Protein AF-A0A2T5C4U7-F1 (afdb_monomer_lite)

Organism: NCBI:txid1639118

Secondary structure (DSSP, 8-state):
-------------------------------S---------------EEEEEEEE---SSSSSEEEEEEESSGGG-EEEEEEEEEEEE-SSSEEEEEEEEEEEET--SHHHHHTT--SEEEEEEEEEEEEESSTT-S-EEEEEEEEEEEEEETTTTEEEEEEEEEEE-SSTTTTS-EEEEEEEEE--

Radius of gyration: 26.91 Å; chains: 1; bounding box: 69×54×81 Å

Sequence (187 aa):
MKTRILLFVCLCIGVAALFSACSENDSLVSDLPQNDEITLKSKKIPTQFSGICTPIDNMGYDIISWYDATDDPRVTGVSYWVFTGIEPIDEVTIELRGATEIFVGAVTVDDVINGRYVGKWEMTWKGYQNYTYPGSVTFKIVAHGTGTGTEGEVLGLTARWKYTMDFDGTPESGAIYYSKGKITEEL

Structure (mmCIF, N/CA/C/O backbone):
data_AF-A0A2T5C4U7-F1
#
_entry.id   AF-A0A2T5C4U7-F1
#
loop_
_atom_site.group_PDB
_atom_site.id
_atom_site.type_symbol
_atom_site.label_atom_id
_atom_site.label_alt_id
_atom_site.label_comp_id
_atom_site.label_asym_id
_atom_site.label_entity_id
_atom_site.label_seq_id
_atom_site.pdbx_PDB_ins_code
_atom_site.Cartn_x
_atom_site.Cartn_y
_atom_site.Cartn_z
_atom_site.occupancy
_atom_site.B_iso_or_equiv
_atom_site.auth_seq_id
_atom_site.auth_comp_id
_atom_site.auth_asym_id
_atom_site.auth_atom_id
_atom_site.pdbx_PDB_model_num
ATOM 1 N N . MET A 1 1 ? -51.740 39.000 -12.585 1.00 35.00 1 MET A N 1
ATOM 2 C CA . MET A 1 1 ? -52.027 37.827 -11.719 1.00 35.00 1 MET A CA 1
ATOM 3 C C . MET A 1 1 ? -50.811 36.913 -11.770 1.00 35.00 1 MET A C 1
ATOM 5 O O . MET A 1 1 ? -50.350 36.693 -12.875 1.00 35.00 1 MET A O 1
ATOM 9 N N . LYS A 1 2 ? -50.225 36.398 -10.683 1.00 37.44 2 LYS A N 1
ATOM 10 C CA . LYS A 1 2 ? -50.427 36.596 -9.230 1.00 37.44 2 LYS A CA 1
ATOM 11 C C . LYS A 1 2 ? -49.040 36.693 -8.561 1.00 37.44 2 LYS A C 1
ATOM 13 O O . LYS A 1 2 ? -48.067 36.178 -9.094 1.00 37.44 2 LYS A O 1
ATOM 18 N N . THR A 1 3 ? -48.972 37.335 -7.399 1.00 38.47 3 THR A 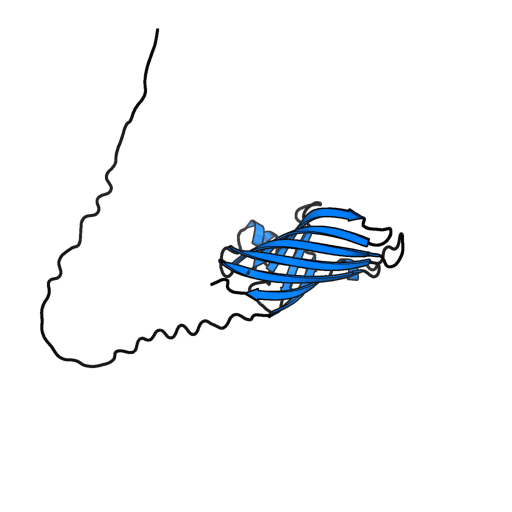N 1
ATOM 19 C CA . THR A 1 3 ? -47.763 37.480 -6.564 1.00 38.47 3 THR A CA 1
ATOM 20 C C . THR A 1 3 ? -47.916 36.637 -5.291 1.00 38.47 3 THR A C 1
ATOM 22 O O . THR A 1 3 ? -49.054 36.385 -4.894 1.00 38.47 3 THR A O 1
ATOM 25 N N . ARG A 1 4 ? -46.800 36.351 -4.591 1.00 41.81 4 ARG A N 1
ATOM 26 C CA . ARG A 1 4 ? -46.713 35.677 -3.266 1.00 41.81 4 ARG A CA 1
ATOM 27 C C . ARG A 1 4 ? -46.894 34.143 -3.386 1.00 41.81 4 ARG A C 1
ATOM 29 O O . ARG A 1 4 ? -47.526 33.682 -4.326 1.00 41.81 4 ARG A O 1
ATOM 36 N N . ILE A 1 5 ? -46.308 33.297 -2.531 1.00 47.44 5 ILE A N 1
ATOM 37 C CA . ILE A 1 5 ? -46.160 33.390 -1.064 1.00 47.44 5 ILE A CA 1
ATOM 38 C C . ILE A 1 5 ? -44.780 32.895 -0.574 1.00 47.44 5 ILE A C 1
ATOM 40 O O . ILE A 1 5 ? -44.193 31.988 -1.153 1.00 47.44 5 ILE A O 1
ATOM 44 N N . LEU A 1 6 ? -44.308 33.499 0.521 1.00 40.00 6 LEU A N 1
ATOM 45 C CA . LEU A 1 6 ? -43.164 33.101 1.355 1.00 40.00 6 LEU A CA 1
ATOM 46 C C . LEU A 1 6 ? -43.698 32.763 2.772 1.00 40.00 6 LEU A C 1
ATOM 48 O O . LEU A 1 6 ? -44.783 33.231 3.110 1.00 40.00 6 LEU A O 1
ATOM 52 N N . LEU A 1 7 ? -42.879 32.090 3.597 1.00 37.53 7 LEU A N 1
ATOM 53 C CA . LEU A 1 7 ? -42.936 31.963 5.075 1.00 37.53 7 LEU A CA 1
ATOM 54 C C . LEU A 1 7 ? -43.759 30.823 5.734 1.00 37.53 7 LEU A C 1
ATOM 56 O O . LEU A 1 7 ? -44.983 30.833 5.769 1.00 37.53 7 LEU A O 1
ATOM 60 N N . PHE A 1 8 ? -42.993 29.943 6.399 1.00 39.16 8 PHE A N 1
ATOM 61 C CA . PHE A 1 8 ? -43.085 29.566 7.827 1.00 39.16 8 PHE A CA 1
ATOM 62 C C . PHE A 1 8 ? -44.390 28.959 8.391 1.00 39.16 8 PHE A C 1
ATOM 64 O O . PHE A 1 8 ? -45.245 29.664 8.919 1.00 39.16 8 PHE A O 1
ATOM 71 N N . VAL A 1 9 ? -44.421 27.619 8.437 1.00 33.97 9 VAL A N 1
ATOM 72 C CA . VAL A 1 9 ? -45.201 26.750 9.350 1.00 33.97 9 VAL A CA 1
ATOM 73 C C . VAL A 1 9 ? -44.354 25.468 9.539 1.00 33.97 9 VAL A C 1
ATOM 75 O O . VAL A 1 9 ? -43.971 24.886 8.531 1.00 33.97 9 VAL A O 1
ATOM 78 N N . CYS A 1 10 ? -43.976 24.968 10.727 1.00 40.44 10 CYS A N 1
ATOM 79 C CA . CYS A 1 10 ? -44.149 25.457 12.105 1.00 40.44 10 CYS A CA 1
ATOM 80 C C . CYS A 1 10 ? -42.960 25.030 13.024 1.00 40.44 10 CYS A C 1
ATOM 82 O O . CYS A 1 10 ? -41.898 24.647 12.547 1.00 40.44 10 CYS A O 1
ATOM 84 N N . LEU A 1 11 ? -43.167 25.093 14.345 1.00 33.28 11 LEU A N 1
ATOM 85 C CA . LEU A 1 11 ? -42.284 24.801 15.481 1.00 33.28 11 LEU A CA 1
ATOM 86 C C . LEU A 1 11 ? -42.883 23.637 16.314 1.00 33.28 11 LEU A C 1
ATOM 88 O O . LEU A 1 11 ? -44.069 23.685 16.632 1.00 33.28 11 LEU A O 1
ATOM 92 N N . CYS A 1 12 ? -42.095 22.634 16.720 1.00 45.28 12 CYS A N 1
ATOM 93 C CA . CYS A 1 12 ? -42.445 21.644 17.763 1.00 45.28 12 CYS A CA 1
ATOM 94 C C . CYS A 1 12 ? -41.179 21.408 18.607 1.00 45.28 12 CYS A C 1
ATOM 96 O O . CYS A 1 12 ? -40.238 20.783 18.137 1.00 45.28 12 CYS A O 1
ATOM 98 N N . ILE A 1 13 ? -40.986 22.089 19.739 1.00 43.12 13 ILE A N 1
ATOM 99 C CA . ILE A 1 13 ? -41.484 21.687 21.070 1.00 43.12 13 ILE A CA 1
ATOM 100 C C . ILE A 1 13 ? -41.171 20.210 21.374 1.00 43.12 13 ILE A C 1
ATOM 102 O O . ILE A 1 13 ? -42.033 19.342 21.270 1.00 43.12 13 ILE A O 1
ATOM 106 N N . GLY A 1 14 ? -39.928 19.953 21.789 1.00 38.88 14 GLY A N 1
ATOM 107 C CA . GLY A 1 14 ? -39.540 18.782 22.577 1.00 38.88 14 GLY A CA 1
ATOM 108 C C . GLY A 1 14 ? -39.264 19.234 24.012 1.00 38.88 14 GLY A C 1
ATOM 109 O O . GLY A 1 14 ? -38.418 20.099 24.231 1.00 38.88 14 GLY A O 1
ATOM 110 N N . VAL A 1 15 ? -40.025 18.719 24.977 1.00 42.03 15 VAL A N 1
ATOM 111 C CA . VAL A 1 15 ? -40.005 19.188 26.372 1.00 42.03 15 VAL A CA 1
ATOM 112 C C . VAL A 1 15 ? -38.840 18.558 27.136 1.00 42.03 15 VAL A C 1
ATOM 114 O O . VAL A 1 15 ? -38.853 17.359 27.394 1.00 42.03 15 VAL A O 1
ATOM 117 N N . ALA A 1 16 ? -37.877 19.380 27.559 1.00 43.09 16 ALA A N 1
ATOM 118 C CA . ALA A 1 16 ? -36.881 19.017 28.565 1.00 43.09 16 ALA A CA 1
ATOM 119 C C . ALA A 1 16 ? -37.293 19.609 29.925 1.00 43.09 16 ALA A C 1
ATOM 121 O O . ALA A 1 16 ? -36.968 20.747 30.256 1.00 43.09 16 ALA A O 1
ATOM 122 N N . ALA A 1 17 ? -38.050 18.831 30.694 1.00 43.66 17 ALA A N 1
ATOM 123 C CA . ALA A 1 17 ? -38.378 19.092 32.092 1.00 43.66 17 ALA A CA 1
ATOM 124 C C . ALA A 1 17 ? -38.289 17.766 32.863 1.00 43.66 17 ALA A C 1
ATOM 126 O O . ALA A 1 17 ? -38.507 16.714 32.264 1.00 43.66 17 ALA A O 1
ATOM 127 N N . LEU A 1 18 ? -38.027 17.842 34.178 1.00 42.84 18 LEU A N 1
ATOM 128 C CA . LEU A 1 18 ? -37.535 16.751 35.045 1.00 42.84 18 LEU A CA 1
ATOM 129 C C . LEU A 1 18 ? -36.034 16.457 34.763 1.00 42.84 18 LEU A C 1
ATOM 131 O O . LEU A 1 18 ? -35.681 16.091 33.652 1.00 42.84 18 LEU A O 1
ATOM 135 N N . PHE A 1 19 ? -35.077 16.626 35.684 1.00 40.50 19 PHE A N 1
ATOM 136 C CA . PHE A 1 19 ? -35.154 16.761 37.145 1.00 40.50 19 PHE A CA 1
ATOM 137 C C . PHE A 1 19 ? -34.198 17.837 37.693 1.00 40.50 19 PHE A C 1
ATOM 139 O O . PHE A 1 19 ? -33.053 17.960 37.270 1.00 40.50 19 PHE A O 1
ATOM 146 N N . SER A 1 20 ? -34.648 18.568 38.713 1.00 40.41 20 SER A N 1
ATOM 147 C CA . SER A 1 20 ? -33.798 19.339 39.628 1.00 40.41 20 SER A CA 1
ATOM 148 C C . SER A 1 20 ? -34.450 19.327 41.004 1.00 40.41 20 SER A C 1
ATOM 150 O O . SER A 1 20 ? -35.412 20.060 41.209 1.00 40.41 20 SER A O 1
ATOM 152 N N . ALA A 1 21 ? -33.967 18.450 41.890 1.00 33.41 21 ALA A N 1
ATOM 153 C CA . ALA A 1 21 ? -34.062 18.534 43.354 1.00 33.41 21 ALA A CA 1
ATOM 154 C C . ALA A 1 21 ? -33.600 17.211 43.998 1.00 33.41 21 ALA A C 1
ATOM 156 O O . ALA A 1 21 ? -34.395 16.296 44.187 1.00 33.41 21 ALA A O 1
ATOM 157 N N . CYS A 1 22 ? -32.336 17.149 44.410 1.00 38.31 22 CYS A N 1
ATOM 158 C CA . CYS A 1 22 ? -31.972 16.492 45.664 1.00 38.31 22 CYS A CA 1
ATOM 159 C C . CYS A 1 22 ? -31.091 17.488 46.416 1.00 38.31 22 CYS A C 1
ATOM 161 O O . CYS A 1 22 ? -30.093 17.961 45.878 1.00 38.31 22 CYS A O 1
ATOM 163 N N . SER A 1 23 ? -31.554 17.894 47.593 1.00 40.06 23 SER A N 1
ATOM 164 C CA . SER A 1 23 ? -30.981 18.974 48.393 1.00 40.06 23 SER A CA 1
ATOM 165 C C . SER A 1 23 ? -29.709 18.552 49.122 1.00 40.06 23 SER A C 1
ATOM 167 O O . SER A 1 23 ? -29.510 17.374 49.416 1.00 40.06 23 SER A O 1
ATOM 169 N N . GLU A 1 24 ? -28.902 19.548 49.477 1.00 36.91 24 GLU A N 1
ATOM 170 C CA . GLU A 1 24 ? -27.792 19.418 50.420 1.00 36.91 24 GLU A CA 1
ATOM 171 C C . GLU A 1 24 ? -28.262 18.815 51.755 1.00 36.91 24 GLU A C 1
ATOM 173 O O . GLU A 1 24 ? -29.357 19.114 52.235 1.00 36.91 24 GLU A O 1
ATOM 178 N N . ASN A 1 25 ? -27.414 17.979 52.356 1.00 35.41 25 ASN A N 1
ATOM 179 C CA . ASN A 1 25 ? -27.505 17.562 53.753 1.00 35.41 25 ASN A CA 1
ATOM 180 C C . ASN A 1 25 ? -26.085 17.244 54.248 1.00 35.41 25 ASN A C 1
ATOM 182 O O . ASN A 1 25 ? -25.471 16.276 53.799 1.00 35.41 25 ASN A O 1
ATOM 186 N N . ASP A 1 26 ? -25.574 18.053 55.174 1.00 36.94 26 ASP A N 1
ATOM 187 C CA . ASP A 1 26 ? -24.305 17.808 55.864 1.00 36.94 26 ASP A CA 1
ATOM 188 C C . ASP A 1 26 ? -24.465 16.733 56.953 1.00 36.94 26 ASP A C 1
ATOM 190 O O . ASP A 1 26 ? -25.172 16.966 57.934 1.00 36.94 26 ASP A O 1
ATOM 194 N N . SER A 1 27 ? -23.731 15.614 56.855 1.00 34.53 27 SER A N 1
ATOM 195 C CA . SER A 1 27 ? -23.148 14.939 58.034 1.00 34.53 27 SER A CA 1
ATOM 196 C C . SER A 1 27 ? -22.077 13.886 57.681 1.00 34.53 27 SER A C 1
ATOM 198 O O . SER A 1 27 ? -22.389 12.723 57.451 1.00 34.53 27 SER A O 1
ATOM 200 N N . LEU A 1 28 ? -20.815 14.327 57.682 1.00 35.25 28 LEU A N 1
ATOM 201 C CA . LEU A 1 28 ? -19.643 13.738 58.370 1.00 35.25 28 LEU A CA 1
ATOM 202 C C . LEU A 1 28 ? -19.414 12.200 58.495 1.00 35.25 28 LEU A C 1
ATOM 204 O O . LEU A 1 28 ? -20.259 11.457 58.978 1.00 35.25 28 LEU A O 1
ATOM 208 N N . VAL A 1 29 ? -18.127 11.831 58.310 1.00 33.72 29 VAL A N 1
ATOM 209 C CA . VAL A 1 29 ? -17.432 10.539 58.595 1.00 33.72 29 VAL A CA 1
ATOM 210 C C . VAL A 1 29 ? -17.677 9.441 57.539 1.00 33.72 29 VAL A C 1
ATOM 212 O O . VAL A 1 29 ? -18.721 8.808 57.510 1.00 33.72 29 VAL A O 1
ATOM 215 N N . SER A 1 30 ? -16.816 9.316 56.520 1.00 41.88 30 SER A N 1
ATOM 216 C CA . SER A 1 30 ? -15.496 8.634 56.517 1.00 41.88 30 SER A CA 1
ATOM 217 C C . SER A 1 30 ? -15.590 7.113 56.655 1.00 41.88 30 SER A C 1
ATOM 219 O O . SER A 1 30 ? -15.872 6.617 57.738 1.00 41.88 30 SER A O 1
ATOM 221 N N . ASP A 1 31 ? -15.315 6.386 55.564 1.00 36.88 31 ASP A N 1
ATOM 222 C CA . ASP A 1 31 ? -14.124 5.522 55.462 1.00 36.88 31 ASP A CA 1
ATOM 223 C C . ASP A 1 31 ? -14.054 4.781 54.106 1.00 36.88 31 ASP A C 1
ATOM 225 O O . ASP A 1 31 ? -14.990 4.089 53.723 1.00 36.88 31 ASP A O 1
ATOM 229 N N . LEU A 1 32 ? -12.878 4.866 53.457 1.00 36.72 32 LEU A N 1
ATOM 230 C CA . LEU A 1 32 ? -12.345 3.979 52.397 1.00 36.72 32 LEU A CA 1
ATOM 231 C C . LEU A 1 32 ? -13.022 3.968 50.995 1.00 36.72 32 LEU A C 1
ATOM 233 O O . LEU A 1 32 ? -14.233 3.834 50.873 1.00 36.72 32 LEU A O 1
ATOM 237 N N . PRO A 1 33 ? -12.231 3.893 49.904 1.00 42.28 33 PRO A N 1
ATOM 238 C CA . PRO A 1 33 ? -10.973 4.595 49.663 1.00 42.28 33 PRO A CA 1
ATOM 239 C C . PRO A 1 33 ? -11.028 5.441 48.373 1.00 42.28 33 PRO A C 1
ATOM 241 O O . PRO A 1 33 ? -11.433 4.971 47.312 1.00 42.28 33 PRO A O 1
ATOM 244 N N . GLN A 1 34 ? -10.520 6.675 48.426 1.00 44.12 34 GLN A N 1
ATOM 245 C CA . GLN A 1 34 ? -10.171 7.423 47.214 1.00 44.12 34 GLN A CA 1
ATOM 246 C C . GLN A 1 34 ? -8.957 6.765 46.544 1.00 44.12 34 GLN A C 1
ATOM 248 O O . GLN A 1 34 ? -7.829 7.113 46.887 1.00 44.12 34 GLN A O 1
ATOM 253 N N . ASN A 1 35 ? -9.170 5.816 45.625 1.00 41.19 35 ASN A N 1
ATOM 254 C CA . ASN A 1 35 ? -8.178 5.517 44.586 1.00 41.19 35 ASN A CA 1
ATOM 255 C C . ASN A 1 35 ? -8.719 4.736 43.374 1.00 41.19 35 ASN A C 1
ATOM 257 O O . ASN A 1 35 ? -8.064 3.819 42.883 1.00 41.19 35 ASN A O 1
ATOM 261 N N . ASP A 1 36 ? -9.849 5.168 42.810 1.00 36.47 36 ASP A N 1
ATOM 262 C CA . ASP A 1 36 ? -10.128 4.911 41.388 1.00 36.47 36 ASP A CA 1
ATOM 263 C C . ASP A 1 36 ? -9.354 5.918 40.514 1.00 36.47 36 ASP A C 1
ATOM 265 O O . ASP A 1 36 ? -9.908 6.628 39.671 1.00 36.47 36 ASP A O 1
ATOM 269 N N . GLU A 1 37 ? -8.023 5.943 40.679 1.00 37.41 37 GLU A N 1
ATOM 270 C CA . GLU A 1 37 ? -7.153 6.211 39.536 1.00 37.41 37 GLU A CA 1
ATOM 271 C C . GLU A 1 37 ? -7.414 5.079 38.540 1.00 37.41 37 GLU A C 1
ATOM 273 O O . GLU A 1 37 ? -6.749 4.037 38.559 1.00 37.41 37 GLU A O 1
ATOM 278 N N . ILE A 1 38 ? -8.393 5.291 37.652 1.00 42.25 38 ILE A N 1
ATOM 279 C CA . ILE A 1 38 ? -8.518 4.530 36.415 1.00 42.25 38 ILE A CA 1
ATOM 280 C C . ILE A 1 38 ? -7.189 4.727 35.703 1.00 42.25 38 ILE A C 1
ATOM 282 O O . ILE A 1 38 ? -6.967 5.720 35.008 1.00 42.25 38 ILE A O 1
ATOM 286 N N . THR A 1 39 ? -6.276 3.782 35.923 1.00 39.69 39 THR A N 1
ATOM 287 C CA . THR A 1 39 ? -4.963 3.805 35.310 1.00 39.69 39 THR A CA 1
ATOM 288 C C . THR A 1 39 ? -5.174 3.393 33.863 1.00 39.69 39 THR A C 1
ATOM 290 O O . THR A 1 39 ? -4.937 2.246 33.476 1.00 39.69 39 THR A O 1
ATOM 293 N N . LEU A 1 40 ? -5.625 4.358 33.059 1.00 40.41 40 LEU A N 1
ATOM 294 C CA . LEU A 1 40 ? -5.504 4.399 31.611 1.00 40.41 40 LEU A CA 1
ATOM 295 C C . LEU A 1 40 ? -4.008 4.412 31.285 1.00 40.41 40 LEU A C 1
ATOM 297 O O . LEU A 1 40 ? -3.439 5.398 30.824 1.00 40.41 40 LEU A O 1
ATOM 301 N N . LYS A 1 41 ? -3.353 3.273 31.537 1.00 41.81 41 LYS A N 1
ATOM 302 C CA . LYS A 1 41 ? -2.108 2.907 30.885 1.00 41.81 41 LYS A CA 1
ATOM 303 C C . LYS A 1 41 ? -2.483 2.813 29.420 1.00 41.81 41 LYS A C 1
ATOM 305 O O . LYS A 1 41 ? -2.977 1.767 28.995 1.00 41.81 41 LYS A O 1
ATOM 310 N N . SER A 1 42 ? -2.326 3.916 28.683 1.00 53.31 42 SER A N 1
ATOM 311 C CA . SER A 1 42 ? -2.533 3.899 27.242 1.00 53.31 42 SER A CA 1
ATOM 312 C C . SER A 1 42 ? -1.702 2.735 26.721 1.00 53.31 42 SER A C 1
ATOM 314 O O . SER A 1 42 ? -0.512 2.594 27.036 1.00 53.31 42 SER A O 1
ATOM 316 N N . LYS A 1 43 ? -2.379 1.780 26.081 1.00 54.84 43 LYS A N 1
ATOM 317 C CA . LYS A 1 43 ? -1.746 0.539 25.651 1.00 54.84 43 LYS A CA 1
ATOM 318 C C . LYS A 1 43 ? -0.783 0.946 24.551 1.00 54.84 43 LYS A C 1
ATOM 320 O O . LYS A 1 43 ? -1.225 1.151 23.427 1.00 54.84 43 LYS A O 1
ATOM 325 N N . LYS A 1 44 ? 0.489 1.144 24.925 1.00 67.31 44 LYS A N 1
ATOM 326 C CA . LYS A 1 44 ? 1.504 1.807 24.102 1.00 67.31 44 LYS A CA 1
ATOM 327 C C . LYS A 1 44 ? 1.400 1.294 22.678 1.00 67.31 44 LYS A C 1
ATOM 329 O O . LYS A 1 44 ? 1.712 0.129 22.431 1.00 67.31 44 LYS A O 1
ATOM 334 N N . ILE A 1 45 ? 0.946 2.172 21.788 1.00 65.81 45 ILE A N 1
ATOM 335 C CA . ILE A 1 45 ? 0.728 1.851 20.387 1.00 65.81 45 ILE A CA 1
ATOM 336 C C . ILE A 1 45 ? 2.022 1.238 19.836 1.00 65.81 45 ILE A C 1
ATOM 338 O O . ILE A 1 45 ? 3.075 1.882 19.932 1.00 65.81 45 ILE A O 1
ATOM 342 N N . PRO A 1 46 ? 1.987 -0.002 19.300 1.00 67.75 46 PRO A N 1
ATOM 343 C CA . PRO A 1 46 ? 3.089 -0.509 18.506 1.00 67.75 46 PRO A CA 1
ATOM 344 C C . PRO A 1 46 ? 3.377 0.513 17.414 1.00 67.75 46 PRO A C 1
ATOM 346 O O . PRO A 1 46 ? 2.499 0.892 16.634 1.00 67.75 46 PRO A O 1
ATOM 349 N N . THR A 1 47 ? 4.586 1.062 17.450 1.00 82.62 47 THR A N 1
ATOM 350 C CA . THR A 1 47 ? 4.938 2.179 16.580 1.00 82.62 47 THR A CA 1
ATOM 351 C C . THR A 1 47 ? 5.384 1.701 15.218 1.00 82.62 47 THR A C 1
ATOM 353 O O . THR A 1 47 ? 5.339 2.501 14.305 1.00 82.62 47 THR A O 1
ATOM 356 N N . GLN A 1 48 ? 5.819 0.453 15.053 1.00 93.12 48 GLN A N 1
ATOM 357 C CA . GLN A 1 48 ? 6.326 -0.093 13.794 1.00 93.12 48 GLN A CA 1
ATOM 358 C C . GLN A 1 48 ? 5.589 -1.378 13.440 1.00 93.12 48 GLN A C 1
ATOM 360 O O . GLN A 1 48 ? 5.208 -2.119 14.342 1.00 93.12 48 GLN A O 1
ATOM 365 N N . PHE A 1 49 ? 5.451 -1.627 12.141 1.00 94.62 49 PHE A N 1
ATOM 366 C CA . PHE A 1 49 ? 4.848 -2.840 11.599 1.00 94.62 49 PHE A CA 1
ATOM 367 C C . PHE A 1 49 ? 5.567 -3.314 10.330 1.00 94.62 49 PHE A C 1
ATOM 369 O O . PHE A 1 49 ? 6.275 -2.544 9.662 1.00 94.62 49 PHE A O 1
ATOM 376 N N . SER A 1 50 ? 5.361 -4.578 9.979 1.00 97.19 50 SER A N 1
ATOM 377 C CA . SER A 1 50 ? 5.821 -5.220 8.752 1.00 97.19 50 SER A CA 1
ATOM 378 C C . SER A 1 50 ? 4.858 -6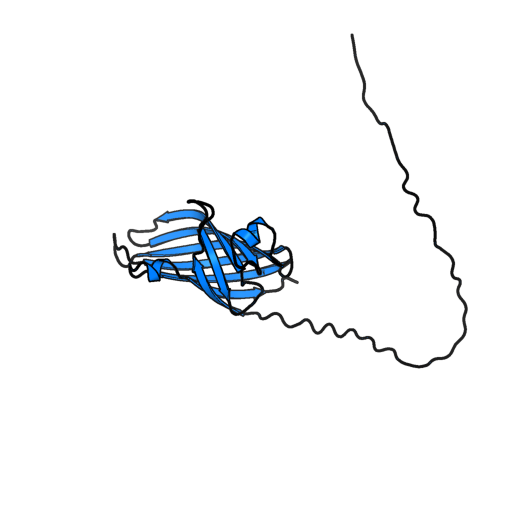.308 8.276 1.00 97.19 50 SER A C 1
ATOM 380 O O . SER A 1 50 ? 4.172 -6.935 9.077 1.00 97.19 50 SER A O 1
ATOM 382 N N . GLY A 1 51 ? 4.794 -6.535 6.964 1.00 96.00 51 GLY A N 1
ATOM 383 C CA . GLY A 1 51 ? 3.855 -7.486 6.383 1.00 96.00 51 GLY A CA 1
ATOM 384 C C . GLY A 1 51 ? 4.191 -7.954 4.972 1.00 96.00 51 GLY A C 1
ATOM 385 O O . GLY A 1 51 ? 5.105 -7.447 4.311 1.00 96.00 51 GLY A O 1
ATOM 386 N N . ILE A 1 52 ? 3.423 -8.949 4.540 1.00 95.44 52 ILE A N 1
ATOM 387 C CA . ILE A 1 52 ? 3.411 -9.522 3.194 1.00 95.44 52 ILE A CA 1
ATOM 388 C C . ILE A 1 52 ? 1.997 -9.349 2.655 1.00 95.44 52 ILE A C 1
ATOM 390 O O . ILE A 1 52 ? 1.022 -9.615 3.355 1.00 95.44 52 ILE A O 1
ATOM 394 N N . CYS A 1 53 ? 1.890 -8.905 1.414 1.00 93.25 53 CYS A N 1
ATOM 395 C CA . CYS A 1 53 ? 0.631 -8.486 0.834 1.00 93.25 53 CYS A CA 1
ATOM 396 C C . CYS A 1 53 ? 0.395 -9.274 -0.453 1.00 93.25 53 CYS A C 1
ATOM 398 O O . CYS A 1 53 ? 1.253 -9.303 -1.339 1.00 93.25 53 CYS A O 1
ATOM 400 N N . THR A 1 54 ? -0.743 -9.959 -0.523 1.00 92.12 54 THR A N 1
ATOM 401 C CA . THR A 1 54 ? -1.067 -10.953 -1.562 1.00 92.12 54 THR A CA 1
ATOM 402 C C . THR A 1 54 ? -2.330 -10.548 -2.312 1.00 92.12 54 THR A C 1
ATOM 404 O O . THR A 1 54 ? -3.245 -10.026 -1.674 1.00 92.12 54 THR A O 1
ATOM 407 N N . PRO A 1 55 ? -2.414 -10.764 -3.633 1.00 88.81 55 PRO A N 1
ATOM 408 C CA . PRO A 1 55 ? -3.513 -10.246 -4.426 1.00 88.81 55 PRO A CA 1
ATOM 409 C C . PRO A 1 55 ? -4.768 -11.062 -4.122 1.00 88.81 55 PRO A C 1
ATOM 411 O O . PRO A 1 55 ? -4.689 -12.270 -3.877 1.00 88.81 55 PRO A O 1
ATOM 414 N N . ILE A 1 56 ? -5.924 -10.409 -4.140 1.00 88.44 56 ILE A N 1
ATOM 415 C CA . ILE A 1 56 ? -7.219 -11.069 -3.960 1.00 88.44 56 ILE A CA 1
ATOM 416 C C . ILE A 1 56 ? -8.110 -10.821 -5.172 1.00 88.44 56 ILE A C 1
ATOM 418 O O . ILE A 1 56 ? -7.972 -9.813 -5.866 1.00 88.44 56 ILE A O 1
ATOM 422 N N . ASP A 1 57 ? -8.990 -11.783 -5.447 1.00 71.88 57 ASP A N 1
ATOM 423 C CA . ASP A 1 57 ? -9.798 -11.781 -6.665 1.00 71.88 57 ASP A CA 1
ATOM 424 C C . ASP A 1 57 ? -10.748 -10.571 -6.700 1.00 71.88 57 ASP A C 1
ATOM 426 O O . ASP A 1 57 ? -11.286 -10.146 -5.674 1.00 71.88 57 ASP A O 1
ATOM 430 N N . ASN A 1 58 ? -10.861 -9.945 -7.868 1.00 63.56 58 ASN A N 1
ATOM 431 C CA . ASN A 1 58 ? -10.870 -8.481 -7.928 1.00 63.56 58 ASN A CA 1
ATOM 432 C C . ASN A 1 58 ? -12.227 -7.884 -8.359 1.00 63.56 58 ASN A C 1
ATOM 434 O O . ASN A 1 58 ? -12.932 -8.459 -9.186 1.00 63.56 58 ASN A O 1
ATOM 438 N N . MET A 1 59 ? -12.586 -6.688 -7.864 1.00 54.44 59 MET A N 1
ATOM 439 C CA . MET A 1 59 ? -13.883 -6.033 -8.167 1.00 54.44 59 MET A CA 1
ATOM 440 C C . MET A 1 59 ? -14.016 -5.458 -9.593 1.00 54.44 59 MET A C 1
ATOM 442 O O . MET A 1 59 ? -15.027 -4.837 -9.922 1.00 54.44 59 MET A O 1
ATOM 446 N N . GLY A 1 60 ? -13.009 -5.626 -10.448 1.00 56.03 60 GLY A N 1
ATOM 447 C CA . GLY A 1 60 ? -12.977 -5.087 -11.805 1.00 56.03 60 GLY A CA 1
ATOM 448 C C . GLY A 1 60 ? -11.548 -4.925 -12.314 1.00 56.03 60 GLY A C 1
ATOM 449 O O . GLY A 1 60 ? -10.600 -5.383 -11.679 1.00 56.03 60 GLY A O 1
ATOM 450 N N . TYR A 1 61 ? -11.396 -4.271 -13.466 1.00 53.78 61 TYR A N 1
ATOM 451 C CA . TYR A 1 61 ? -10.090 -4.069 -14.106 1.00 53.78 61 TYR A CA 1
ATOM 452 C C . TYR A 1 61 ? -9.307 -2.850 -13.576 1.00 53.78 61 TYR A C 1
ATOM 454 O O . TYR A 1 61 ? -8.088 -2.827 -13.717 1.00 53.78 61 TYR A O 1
ATOM 462 N N . ASP A 1 62 ? -9.980 -1.867 -12.960 1.00 62.72 62 ASP A N 1
ATOM 463 C CA . ASP A 1 62 ? -9.392 -0.547 -12.644 1.00 62.72 62 ASP A CA 1
ATOM 464 C C . ASP A 1 62 ? -9.002 -0.338 -11.165 1.00 62.72 62 ASP A C 1
ATOM 466 O O . ASP A 1 62 ? -8.250 0.582 -10.843 1.00 62.72 62 ASP A O 1
ATOM 470 N N . ILE A 1 63 ? -9.506 -1.179 -10.259 1.00 70.19 63 ILE A N 1
ATOM 471 C CA . ILE A 1 63 ? -9.100 -1.228 -8.845 1.00 70.19 63 ILE A CA 1
ATOM 472 C C . ILE A 1 63 ? -8.234 -2.467 -8.694 1.00 70.19 63 ILE A C 1
ATOM 474 O O . ILE A 1 63 ? -8.625 -3.515 -9.200 1.00 70.19 63 ILE A O 1
ATOM 478 N N . ILE A 1 64 ? -7.098 -2.389 -7.999 1.00 85.38 64 ILE A N 1
ATOM 479 C CA . ILE A 1 64 ? -6.314 -3.586 -7.663 1.00 85.38 64 ILE A CA 1
ATOM 480 C C . ILE A 1 64 ? -6.400 -3.838 -6.159 1.00 85.38 64 ILE A C 1
ATOM 482 O O . ILE A 1 64 ? -6.189 -2.923 -5.358 1.00 85.38 64 ILE A O 1
ATOM 486 N N . SER A 1 65 ? -6.756 -5.072 -5.799 1.00 90.81 65 SER A N 1
ATOM 487 C CA . SER A 1 65 ? -7.073 -5.473 -4.429 1.00 90.81 65 SER A CA 1
ATOM 488 C C . SER A 1 65 ? -6.031 -6.436 -3.865 1.00 90.81 65 SER A C 1
ATOM 490 O O . SER A 1 65 ? -5.677 -7.426 -4.512 1.00 90.81 65 SER A O 1
ATOM 492 N N . TRP A 1 66 ? -5.595 -6.198 -2.629 1.00 93.19 66 TRP A N 1
ATOM 493 C CA . TRP A 1 66 ? -4.729 -7.111 -1.879 1.00 93.19 66 TRP A CA 1
ATOM 494 C C . TRP A 1 66 ? -5.283 -7.386 -0.485 1.00 93.19 66 TRP A C 1
ATOM 496 O O . TRP A 1 66 ? -6.030 -6.591 0.079 1.00 93.19 66 TRP A O 1
ATOM 506 N N . TYR A 1 67 ? -4.871 -8.516 0.080 1.00 95.31 67 TYR A N 1
ATOM 507 C CA . TYR A 1 67 ? -4.899 -8.754 1.514 1.00 95.31 67 TYR A CA 1
ATOM 508 C C . TYR A 1 67 ? -3.517 -8.418 2.087 1.00 95.31 67 TYR A C 1
ATOM 510 O O . TYR A 1 67 ? -2.521 -9.063 1.750 1.00 95.31 67 TYR A O 1
ATOM 518 N N . ASP A 1 68 ? -3.463 -7.389 2.929 1.00 96.50 68 ASP A N 1
ATOM 519 C CA . ASP A 1 68 ? -2.278 -6.940 3.650 1.00 96.50 68 ASP A CA 1
ATOM 520 C C . ASP A 1 68 ? -2.150 -7.739 4.957 1.00 96.50 68 ASP A C 1
ATOM 522 O O . ASP A 1 68 ? -2.774 -7.408 5.965 1.00 96.50 68 ASP A O 1
ATOM 526 N N . ALA A 1 69 ? -1.340 -8.801 4.968 1.00 96.62 69 ALA A N 1
ATOM 527 C CA . ALA A 1 69 ? -1.054 -9.570 6.177 1.00 96.62 69 ALA A CA 1
ATOM 528 C C . ALA A 1 69 ? 0.155 -8.976 6.915 1.00 96.62 69 ALA A C 1
ATOM 530 O O . ALA A 1 69 ? 1.303 -9.180 6.508 1.00 96.62 69 ALA A O 1
ATOM 531 N N . THR A 1 70 ? -0.086 -8.258 8.016 1.00 95.69 70 THR A N 1
ATOM 532 C CA . THR A 1 70 ? 0.968 -7.608 8.812 1.00 95.69 70 THR A CA 1
ATOM 533 C C . THR A 1 70 ? 1.026 -8.109 10.260 1.00 95.69 70 THR A C 1
ATOM 535 O O . THR A 1 70 ? 0.111 -8.772 10.753 1.00 95.69 70 THR A O 1
ATOM 538 N N . ASP A 1 71 ? 2.119 -7.782 10.948 1.00 95.62 71 ASP A N 1
ATOM 539 C CA . ASP A 1 71 ? 2.334 -8.045 12.375 1.00 95.62 71 ASP A CA 1
ATOM 540 C C . ASP A 1 71 ? 1.543 -7.116 13.328 1.00 95.62 71 ASP A C 1
ATOM 542 O O . ASP A 1 71 ? 1.501 -7.391 14.531 1.00 95.62 71 ASP A O 1
ATOM 546 N N . ASP A 1 72 ? 0.860 -6.078 12.822 1.00 95.25 72 ASP A N 1
ATOM 547 C CA . ASP A 1 72 ? -0.032 -5.212 13.604 1.00 95.25 72 ASP A CA 1
ATOM 548 C C . ASP A 1 72 ? -1.482 -5.285 13.087 1.00 95.25 72 ASP A C 1
ATOM 550 O O . ASP A 1 72 ? -1.750 -4.920 11.940 1.00 95.25 72 ASP A O 1
ATOM 554 N N . PRO A 1 73 ? -2.462 -5.693 13.917 1.00 95.06 73 PRO A N 1
ATOM 555 C CA . PRO A 1 73 ? -3.842 -5.864 13.466 1.00 95.06 73 PRO A CA 1
ATOM 556 C C . PRO A 1 73 ? -4.467 -4.578 12.910 1.00 95.06 73 PRO A C 1
ATOM 558 O O . PRO A 1 73 ? -5.381 -4.671 12.101 1.00 95.06 73 PRO A O 1
ATOM 561 N N . ARG A 1 74 ? -3.969 -3.391 13.283 1.00 95.56 74 ARG A N 1
ATOM 562 C CA . ARG A 1 74 ? -4.529 -2.092 12.874 1.00 95.56 74 ARG A CA 1
ATOM 563 C C . ARG A 1 74 ? -4.169 -1.683 11.449 1.00 95.56 74 ARG A C 1
ATOM 565 O O . ARG A 1 74 ? -4.713 -0.704 10.954 1.00 95.56 74 ARG A O 1
ATOM 572 N N . VAL A 1 75 ? -3.253 -2.392 10.794 1.00 95.94 75 VAL A N 1
ATOM 573 C CA . VAL A 1 75 ? -2.931 -2.212 9.364 1.00 95.94 75 VAL A CA 1
ATOM 574 C C . VAL A 1 75 ? -2.990 -3.537 8.598 1.00 95.94 75 VAL A C 1
ATOM 576 O O . VAL A 1 75 ? -2.523 -3.614 7.466 1.00 95.94 75 VAL A O 1
ATOM 579 N N . THR A 1 76 ? -3.592 -4.563 9.206 1.00 97.62 76 THR A N 1
ATOM 580 C CA . THR A 1 76 ? -3.901 -5.846 8.571 1.00 97.62 76 THR A CA 1
ATOM 581 C C . THR A 1 76 ? -5.337 -5.830 8.063 1.00 97.62 76 THR A C 1
ATOM 583 O O . THR A 1 76 ? -6.257 -5.504 8.817 1.00 97.62 76 THR A O 1
ATOM 586 N N . GLY A 1 77 ? -5.553 -6.189 6.800 1.00 97.56 77 GLY A N 1
ATOM 587 C CA . GLY A 1 77 ? -6.887 -6.164 6.203 1.00 97.56 77 GLY A CA 1
ATOM 588 C C . GLY A 1 77 ? -6.878 -6.246 4.680 1.00 97.56 77 GLY A C 1
ATOM 589 O O . GLY A 1 77 ? -5.895 -6.674 4.082 1.00 97.56 77 GLY A O 1
ATOM 590 N N . VAL A 1 78 ? -7.961 -5.803 4.045 1.00 96.94 78 VAL A N 1
ATOM 591 C CA . VAL A 1 78 ? -8.042 -5.664 2.581 1.00 96.94 78 VAL A CA 1
ATOM 592 C C . VAL A 1 78 ? -7.671 -4.243 2.175 1.00 96.94 78 VAL A C 1
ATOM 594 O O . VAL A 1 78 ? -8.188 -3.299 2.769 1.00 96.94 78 VAL A O 1
ATOM 597 N N . SER A 1 79 ? -6.843 -4.068 1.144 1.00 95.81 79 SER A N 1
ATOM 598 C CA . SER A 1 79 ? -6.585 -2.758 0.542 1.00 95.81 79 SER A CA 1
ATOM 599 C C . SER A 1 79 ? -6.962 -2.668 -0.930 1.00 95.81 79 SER A C 1
ATOM 601 O O . SER A 1 79 ? -6.775 -3.609 -1.702 1.00 95.81 79 SER A O 1
ATOM 603 N N . TYR A 1 80 ? -7.481 -1.501 -1.312 1.00 94.62 80 TYR A N 1
ATOM 604 C CA . TYR A 1 80 ? -7.848 -1.134 -2.679 1.00 94.62 80 TYR A CA 1
ATOM 605 C C . TYR A 1 80 ? -6.952 -0.007 -3.161 1.00 94.62 80 TYR A C 1
ATOM 607 O O . TYR A 1 80 ? -6.913 1.058 -2.548 1.00 94.62 80 TYR A O 1
ATOM 615 N N . TRP A 1 81 ? -6.253 -0.229 -4.270 1.00 91.88 81 TRP A N 1
ATOM 616 C CA . TRP A 1 81 ? -5.308 0.726 -4.837 1.00 91.88 81 TRP A CA 1
ATOM 617 C C . TRP A 1 81 ? -5.835 1.305 -6.142 1.00 91.88 81 TRP A C 1
ATOM 619 O O . TRP A 1 81 ? -6.308 0.575 -7.017 1.00 91.88 81 TRP A O 1
ATOM 629 N N . VAL A 1 82 ? -5.682 2.622 -6.284 1.00 90.88 82 VAL A N 1
ATOM 630 C CA . VAL A 1 82 ? -6.041 3.376 -7.487 1.00 90.88 82 VAL A CA 1
ATOM 631 C C . VAL A 1 82 ? -4.841 4.213 -7.916 1.00 90.88 82 VAL A C 1
ATOM 633 O O . VAL A 1 82 ? -4.363 5.070 -7.168 1.00 90.88 82 VAL A O 1
ATOM 636 N N . PHE A 1 83 ? -4.359 3.984 -9.137 1.00 91.06 83 PHE A N 1
ATOM 637 C CA . PHE A 1 83 ? -3.324 4.814 -9.751 1.00 91.06 83 PHE A CA 1
ATOM 638 C C . PHE A 1 83 ? -3.930 6.154 -10.183 1.00 91.06 83 PHE A C 1
ATOM 640 O O . PHE A 1 83 ? -4.930 6.194 -10.894 1.00 91.06 83 PHE A O 1
ATOM 647 N N . THR A 1 84 ? -3.309 7.258 -9.772 1.00 93.56 84 THR A N 1
ATOM 648 C CA . THR A 1 84 ? -3.707 8.628 -10.146 1.00 93.56 84 THR A CA 1
ATOM 649 C C . THR A 1 84 ? -2.693 9.306 -11.065 1.00 93.56 84 THR A C 1
ATOM 651 O O . THR A 1 84 ? -3.007 10.330 -11.668 1.00 93.56 84 THR A O 1
ATOM 654 N N . GLY A 1 85 ? -1.490 8.740 -11.208 1.00 93.06 85 GLY A N 1
ATOM 655 C CA . GLY A 1 85 ? -0.476 9.203 -12.151 1.00 93.06 85 GLY A CA 1
ATOM 656 C C . GLY A 1 85 ? 0.552 8.121 -12.469 1.00 93.06 85 GLY A C 1
ATOM 657 O O . GLY A 1 85 ? 0.990 7.390 -11.580 1.00 93.06 85 GLY A O 1
ATOM 658 N N . ILE A 1 86 ? 0.928 8.033 -13.745 1.00 94.94 86 ILE A N 1
ATOM 659 C CA . ILE A 1 86 ? 1.968 7.146 -14.275 1.00 94.94 86 ILE A CA 1
ATOM 660 C C . ILE A 1 86 ? 2.788 7.991 -15.258 1.00 94.94 86 ILE A C 1
ATOM 662 O O . ILE A 1 86 ? 2.291 8.362 -16.320 1.00 94.94 86 ILE A O 1
ATOM 666 N N . GLU A 1 87 ? 4.016 8.346 -14.884 1.00 96.81 87 GLU A N 1
ATOM 667 C CA . GLU A 1 87 ? 4.869 9.295 -15.615 1.00 96.81 87 GLU A CA 1
ATOM 668 C C . GLU A 1 87 ? 6.240 8.647 -15.903 1.00 96.81 87 GLU A C 1
ATOM 670 O O . GLU A 1 87 ? 6.997 8.396 -14.964 1.00 96.81 87 GLU A O 1
ATOM 675 N N . PRO A 1 88 ? 6.601 8.359 -17.170 1.00 96.69 88 PRO A N 1
ATOM 676 C CA . PRO A 1 88 ? 7.958 7.939 -17.516 1.00 96.69 88 PRO A CA 1
ATOM 677 C C . PRO A 1 88 ? 8.972 9.043 -17.187 1.00 96.69 88 PRO A C 1
ATOM 679 O O . PRO A 1 88 ? 8.788 10.194 -17.585 1.00 96.69 88 PRO A O 1
ATOM 682 N N . ILE A 1 89 ? 10.047 8.687 -16.483 1.00 97.12 89 ILE A N 1
ATOM 683 C CA . ILE A 1 89 ? 11.183 9.577 -16.192 1.00 97.12 89 ILE A CA 1
ATOM 684 C C . ILE A 1 89 ? 12.295 9.368 -17.225 1.00 97.12 89 ILE A C 1
ATOM 686 O O . ILE A 1 89 ? 12.875 10.334 -17.720 1.00 97.12 89 ILE A O 1
ATOM 690 N N . ASP A 1 90 ? 12.574 8.109 -17.553 1.00 97.00 90 ASP A N 1
ATOM 691 C CA . ASP A 1 90 ? 13.563 7.681 -18.540 1.00 97.00 90 ASP A CA 1
ATOM 692 C C . ASP A 1 90 ? 13.142 6.321 -19.148 1.00 97.00 90 ASP A C 1
ATOM 694 O O . ASP A 1 90 ? 12.013 5.869 -18.954 1.00 97.00 90 ASP A O 1
ATOM 698 N N . GLU A 1 91 ? 14.022 5.671 -19.916 1.00 95.94 91 GLU A N 1
ATOM 699 C CA . GLU A 1 91 ? 13.731 4.398 -20.603 1.00 95.94 91 GLU A CA 1
ATOM 700 C C . GLU A 1 91 ? 13.540 3.185 -19.667 1.00 95.94 91 GLU A C 1
ATOM 702 O O . GLU A 1 91 ? 13.082 2.132 -20.118 1.00 95.94 91 GLU A O 1
ATOM 707 N N . VAL A 1 92 ? 13.901 3.301 -18.383 1.00 97.12 92 VAL A N 1
ATOM 708 C CA . VAL A 1 92 ? 13.792 2.229 -17.377 1.00 97.12 92 VAL A CA 1
ATOM 709 C C . VAL A 1 92 ? 13.023 2.633 -16.117 1.00 97.12 92 VAL A C 1
ATOM 711 O O . VAL A 1 92 ? 12.621 1.750 -15.361 1.00 97.12 92 VAL A O 1
ATOM 714 N N . THR A 1 93 ? 12.775 3.922 -15.893 1.00 97.44 93 THR A N 1
ATOM 715 C CA . THR A 1 93 ? 12.157 4.448 -14.670 1.00 97.44 93 THR A CA 1
ATOM 716 C C . THR A 1 93 ? 10.784 5.053 -14.953 1.00 97.44 93 THR A C 1
ATOM 718 O O . THR A 1 93 ? 10.651 5.999 -15.730 1.00 97.44 93 THR A O 1
ATOM 721 N N . ILE A 1 94 ? 9.762 4.564 -14.251 1.00 97.19 94 ILE A N 1
ATOM 722 C CA . ILE A 1 94 ? 8.406 5.126 -14.240 1.00 97.19 94 ILE A CA 1
ATOM 723 C C . ILE A 1 94 ? 8.091 5.619 -12.825 1.00 97.19 94 ILE A C 1
ATOM 725 O O . ILE A 1 94 ? 8.206 4.868 -11.854 1.00 97.19 94 ILE A O 1
ATOM 729 N N . GLU A 1 95 ? 7.661 6.872 -12.701 1.00 97.94 95 GLU A N 1
ATOM 730 C CA . GLU A 1 95 ? 7.056 7.385 -11.476 1.00 97.94 95 GLU A CA 1
ATOM 731 C C . GLU A 1 95 ? 5.580 6.984 -11.401 1.00 97.94 95 GLU A C 1
ATOM 733 O O . GLU A 1 95 ? 4.816 7.146 -12.353 1.00 97.94 95 GLU A O 1
ATOM 738 N N . LEU A 1 96 ? 5.182 6.479 -10.238 1.00 95.75 96 LEU A N 1
ATOM 739 C CA . LEU A 1 96 ? 3.835 6.019 -9.934 1.00 95.75 96 LEU A CA 1
ATOM 740 C C . LEU A 1 96 ? 3.267 6.860 -8.788 1.00 95.75 96 LEU A C 1
ATOM 742 O O . LEU A 1 96 ? 3.949 7.111 -7.790 1.00 95.75 96 LEU A O 1
ATOM 746 N N . ARG A 1 97 ? 2.010 7.283 -8.904 1.00 96.94 97 ARG A N 1
ATOM 747 C CA . ARG A 1 97 ? 1.267 7.987 -7.850 1.00 96.94 97 ARG A CA 1
ATOM 748 C C . ARG A 1 97 ? -0.130 7.399 -7.732 1.00 96.94 97 ARG A C 1
ATOM 750 O O . ARG A 1 97 ? -0.704 6.971 -8.735 1.00 96.94 97 ARG A O 1
ATOM 757 N N . GLY A 1 98 ? -0.694 7.428 -6.532 1.00 95.44 98 GLY A N 1
ATOM 758 C CA . GLY A 1 98 ? -2.043 6.930 -6.319 1.00 95.44 98 GLY A CA 1
ATOM 759 C C . GLY A 1 98 ? -2.618 7.209 -4.941 1.00 95.44 98 GLY A C 1
ATOM 760 O O . GLY A 1 98 ? -2.017 7.881 -4.095 1.00 95.44 98 GLY A O 1
ATOM 761 N N . ALA A 1 99 ? -3.810 6.659 -4.751 1.00 96.25 99 ALA A N 1
ATOM 762 C CA . ALA A 1 99 ? -4.483 6.540 -3.472 1.00 96.25 99 ALA A CA 1
ATOM 763 C C . ALA A 1 99 ? -4.668 5.057 -3.121 1.00 96.25 99 ALA A C 1
ATOM 765 O O . ALA A 1 99 ? -4.646 4.191 -4.004 1.00 96.25 99 ALA A O 1
ATOM 766 N N . THR A 1 100 ? -4.845 4.783 -1.834 1.00 95.69 100 THR A N 1
ATOM 767 C CA . THR A 1 100 ? -5.189 3.460 -1.314 1.00 95.69 100 THR A CA 1
ATOM 768 C C . THR A 1 100 ? -6.165 3.609 -0.158 1.00 95.69 100 THR A C 1
ATOM 770 O O . THR A 1 100 ? -5.955 4.446 0.721 1.00 95.69 100 THR A O 1
ATOM 773 N N . GLU A 1 101 ? -7.189 2.768 -0.122 1.00 97.50 101 GLU A N 1
ATOM 774 C CA . GLU A 1 101 ? -8.014 2.551 1.068 1.00 97.50 101 GLU A CA 1
ATOM 775 C C . GLU A 1 101 ? -7.601 1.225 1.715 1.00 97.50 101 GLU A C 1
ATOM 777 O O . GLU A 1 101 ? -7.364 0.258 0.992 1.00 97.50 101 GLU A O 1
ATOM 782 N N . ILE A 1 102 ? -7.493 1.162 3.047 1.00 97.81 102 ILE A N 1
ATOM 783 C CA . ILE A 1 102 ? -7.188 -0.081 3.784 1.00 97.81 102 ILE A CA 1
ATOM 784 C C . ILE A 1 102 ? -8.292 -0.337 4.812 1.00 97.81 102 ILE A C 1
ATOM 786 O O . ILE A 1 102 ? -8.453 0.434 5.759 1.00 97.81 102 ILE A O 1
ATOM 790 N N . PHE A 1 103 ? -9.028 -1.429 4.632 1.00 98.25 103 PHE A N 1
ATOM 791 C CA . PHE A 1 103 ? -10.149 -1.872 5.457 1.00 98.25 103 PHE A CA 1
ATOM 792 C C . PHE A 1 103 ? -9.651 -2.878 6.496 1.00 98.25 103 PHE A C 1
ATOM 794 O O . PHE A 1 103 ? -9.477 -4.070 6.229 1.00 98.25 103 PHE A O 1
ATOM 801 N N . VAL A 1 104 ? -9.380 -2.365 7.691 1.00 98.19 104 VAL A N 1
ATOM 802 C CA . VAL A 1 104 ? -8.745 -3.070 8.805 1.00 98.19 104 VAL A CA 1
ATOM 803 C C . VAL A 1 104 ? -9.635 -4.215 9.290 1.00 98.19 104 VAL A C 1
ATOM 805 O O . VAL A 1 104 ? -10.813 -4.015 9.586 1.00 98.19 104 VAL A O 1
ATOM 808 N N . GLY A 1 105 ? -9.078 -5.420 9.390 1.00 97.81 105 GLY A N 1
ATOM 809 C CA . GLY A 1 105 ? -9.791 -6.623 9.831 1.00 97.81 105 GLY A CA 1
ATOM 810 C C . GLY A 1 105 ? -10.690 -7.291 8.780 1.00 97.81 105 GLY A C 1
ATOM 811 O O . GLY A 1 105 ? -11.190 -8.381 9.052 1.00 97.81 105 GLY A O 1
ATOM 812 N N . ALA A 1 106 ? -10.867 -6.707 7.588 1.00 97.62 106 ALA A N 1
ATOM 813 C CA . ALA A 1 106 ? -11.476 -7.412 6.459 1.00 97.62 106 ALA A CA 1
ATOM 814 C C . ALA A 1 106 ? -10.529 -8.514 5.949 1.00 97.62 106 ALA A C 1
ATOM 816 O O . ALA A 1 106 ? -9.325 -8.287 5.834 1.00 97.62 106 ALA A O 1
ATOM 817 N N . VAL A 1 107 ? -11.057 -9.692 5.606 1.00 95.50 107 VAL A N 1
ATOM 818 C CA . VAL A 1 107 ? -10.269 -10.811 5.043 1.00 95.50 107 VAL A CA 1
ATOM 819 C C . VAL A 1 107 ? -10.535 -10.972 3.542 1.00 95.50 107 VAL A C 1
ATOM 821 O O . VAL A 1 107 ? -9.700 -11.484 2.800 1.00 95.50 107 VAL A O 1
ATOM 824 N N . THR A 1 108 ? -11.696 -10.515 3.080 1.00 93.69 108 THR A N 1
ATOM 825 C CA . THR A 1 108 ? -12.188 -10.660 1.710 1.00 93.69 108 THR A CA 1
ATOM 826 C C . THR A 1 108 ? -12.815 -9.366 1.193 1.00 93.69 108 THR A C 1
ATOM 828 O O . THR A 1 108 ? -13.255 -8.511 1.958 1.00 93.69 108 THR A O 1
ATOM 831 N N . VAL A 1 109 ? -12.930 -9.247 -0.130 1.00 92.50 109 VAL A N 1
ATOM 832 C CA . VAL A 1 109 ? -13.700 -8.178 -0.790 1.00 92.50 109 VAL A CA 1
ATOM 833 C C . VAL A 1 109 ? -15.162 -8.147 -0.312 1.00 92.50 109 VAL A C 1
ATOM 835 O O . VAL A 1 109 ? -15.722 -7.072 -0.103 1.00 92.50 109 VAL A O 1
ATOM 838 N N . ASP A 1 110 ? -15.774 -9.314 -0.069 1.00 93.12 110 ASP A N 1
ATOM 839 C CA . ASP A 1 110 ? -17.140 -9.418 0.465 1.00 93.12 110 ASP A CA 1
ATOM 840 C C . ASP A 1 110 ? -17.257 -8.829 1.882 1.00 93.12 110 ASP A C 1
ATOM 842 O O . ASP A 1 110 ? -18.275 -8.221 2.208 1.00 93.12 110 ASP A O 1
ATOM 846 N N . ASP A 1 111 ? -16.214 -8.931 2.715 1.00 95.94 111 ASP A N 1
ATOM 847 C CA . ASP A 1 111 ? -16.191 -8.252 4.015 1.00 95.94 111 ASP A CA 1
ATOM 848 C C . ASP A 1 111 ? -16.288 -6.735 3.844 1.00 95.94 111 ASP A C 1
ATOM 850 O O . ASP A 1 111 ? -17.103 -6.099 4.507 1.00 95.94 111 ASP A O 1
ATOM 854 N N . VAL A 1 112 ? -15.524 -6.157 2.913 1.00 95.00 112 VAL A N 1
ATOM 855 C CA . VAL A 1 112 ? -15.552 -4.713 2.641 1.00 95.00 112 VAL A CA 1
ATOM 856 C C . VAL A 1 112 ? -16.927 -4.272 2.129 1.00 95.00 112 VAL A C 1
ATOM 858 O O . VAL A 1 112 ? -17.504 -3.330 2.672 1.00 95.00 112 VAL A O 1
ATOM 861 N N . ILE A 1 113 ? -17.491 -4.985 1.143 1.00 93.31 113 ILE A N 1
ATOM 862 C CA . ILE A 1 113 ? -18.816 -4.685 0.564 1.00 93.31 113 ILE A CA 1
ATOM 863 C C . ILE A 1 113 ? -19.920 -4.718 1.634 1.00 93.31 113 ILE A C 1
ATOM 865 O O . ILE A 1 113 ? -20.819 -3.878 1.619 1.00 93.31 113 ILE A O 1
ATOM 869 N N . ASN A 1 114 ? -19.854 -5.666 2.573 1.00 96.38 114 ASN A N 1
ATOM 870 C CA . ASN A 1 114 ? -20.848 -5.826 3.638 1.00 96.38 114 ASN A CA 1
ATOM 871 C C . ASN A 1 114 ? -20.507 -5.054 4.931 1.00 96.38 114 ASN A C 1
ATOM 873 O O . ASN A 1 114 ? -21.163 -5.270 5.951 1.00 96.38 114 ASN A O 1
ATOM 877 N N . GLY A 1 115 ? -19.494 -4.178 4.928 1.00 96.19 115 GLY A N 1
ATOM 878 C CA . GLY A 1 115 ? -19.114 -3.375 6.100 1.00 96.19 115 GLY A CA 1
ATOM 879 C C . GLY A 1 115 ? -18.518 -4.175 7.268 1.00 96.19 115 GLY A C 1
ATOM 880 O O . GLY A 1 115 ? -18.566 -3.727 8.411 1.00 96.19 115 GLY A O 1
ATOM 881 N N . ARG A 1 116 ? -17.974 -5.371 7.012 1.00 97.88 116 ARG A N 1
ATOM 882 C CA . ARG A 1 116 ? -17.353 -6.267 8.005 1.00 97.88 116 ARG A CA 1
ATOM 883 C C . ARG A 1 116 ? -15.866 -5.934 8.205 1.00 97.88 116 ARG A C 1
ATOM 885 O O . ARG A 1 116 ? -14.996 -6.771 7.986 1.00 97.88 116 ARG A O 1
ATOM 892 N N . TYR A 1 117 ? -15.579 -4.706 8.625 1.00 98.31 117 TYR A N 1
ATOM 893 C CA . TYR A 1 117 ? -14.240 -4.234 8.998 1.00 98.31 117 TYR A CA 1
ATOM 894 C C . TYR A 1 117 ? -14.295 -3.443 10.314 1.00 98.31 117 TYR A C 1
ATOM 896 O O . TYR A 1 117 ? -15.358 -2.981 10.724 1.00 98.31 117 TYR A O 1
ATOM 904 N N . VAL A 1 118 ? -13.157 -3.311 11.003 1.00 98.06 118 VAL A N 1
ATOM 905 C CA . VAL A 1 118 ? -13.058 -2.635 12.316 1.00 98.06 118 VAL A CA 1
ATOM 906 C C . VAL A 1 118 ? -12.414 -1.251 12.248 1.00 98.06 118 VAL A C 1
ATOM 908 O O . VAL A 1 118 ? -12.417 -0.526 13.239 1.00 98.06 118 VAL A O 1
ATOM 911 N N . GLY A 1 119 ? -11.893 -0.849 11.091 1.00 98.00 119 GLY A N 1
ATOM 912 C CA . GLY A 1 119 ? -11.388 0.500 10.847 1.00 98.00 119 GLY A CA 1
ATOM 913 C C . GLY A 1 119 ? -11.018 0.729 9.385 1.00 98.00 119 GLY A C 1
ATOM 914 O O . GLY A 1 119 ? -10.941 -0.223 8.608 1.00 98.00 119 GLY A O 1
ATOM 915 N N . LYS A 1 120 ? -10.783 1.987 9.013 1.00 98.56 120 LYS A N 1
ATOM 916 C CA . LYS A 1 120 ? -10.426 2.378 7.644 1.00 98.56 120 LYS A CA 1
ATOM 917 C C . LYS A 1 120 ? -9.255 3.354 7.647 1.00 98.56 120 LYS A C 1
ATOM 919 O O . LYS A 1 120 ? -9.272 4.328 8.399 1.00 98.56 120 LYS A O 1
ATOM 924 N N . TRP A 1 121 ? -8.276 3.119 6.780 1.00 98.38 121 TRP A N 1
ATOM 925 C CA . TRP A 1 121 ? -7.264 4.105 6.401 1.00 98.38 121 TRP A CA 1
ATOM 926 C C . TRP A 1 121 ? -7.555 4.669 5.018 1.00 98.38 121 TRP A C 1
ATOM 928 O O . TRP A 1 121 ? -7.864 3.916 4.096 1.00 98.38 121 TRP A O 1
ATOM 938 N N . GLU A 1 122 ? -7.331 5.968 4.857 1.00 98.38 122 GLU A N 1
ATOM 939 C CA . GLU A 1 122 ? -7.190 6.617 3.556 1.00 98.38 122 GLU A CA 1
ATOM 940 C C . GLU A 1 122 ? -5.738 7.073 3.395 1.00 98.38 122 GLU A C 1
ATOM 942 O O . GLU A 1 122 ? -5.201 7.810 4.225 1.00 98.38 122 GLU A O 1
ATOM 947 N N . MET A 1 123 ? -5.074 6.588 2.346 1.00 97.81 123 MET A N 1
ATOM 948 C CA . MET A 1 123 ? -3.647 6.775 2.096 1.00 97.81 123 MET A CA 1
ATOM 949 C C . MET A 1 123 ? -3.419 7.409 0.724 1.00 97.81 123 MET A C 1
ATOM 951 O O . MET A 1 123 ? -4.022 7.015 -0.270 1.00 97.81 123 MET A O 1
ATOM 955 N N . THR A 1 124 ? -2.471 8.341 0.650 1.00 97.75 124 THR A N 1
ATOM 956 C CA . THR A 1 124 ? -1.862 8.770 -0.618 1.00 97.75 124 THR A CA 1
ATOM 957 C C . THR A 1 124 ? -0.449 8.220 -0.707 1.00 97.75 124 THR A C 1
ATOM 959 O O . THR A 1 124 ? 0.250 8.102 0.306 1.00 97.75 124 THR A O 1
ATOM 962 N N . TRP A 1 125 ? -0.012 7.858 -1.910 1.00 97.00 125 TRP A N 1
ATOM 963 C CA . TRP A 1 125 ? 1.296 7.244 -2.106 1.00 97.00 125 TRP A CA 1
ATOM 964 C C . TRP A 1 125 ? 1.979 7.702 -3.394 1.00 97.00 125 TRP A C 1
ATOM 966 O O . TRP A 1 125 ? 1.350 8.102 -4.377 1.00 97.00 125 TRP A O 1
ATOM 976 N N . LYS A 1 126 ? 3.310 7.632 -3.367 1.00 97.88 126 LYS A N 1
ATOM 977 C CA . LYS A 1 126 ? 4.196 7.887 -4.503 1.00 97.88 126 LYS A CA 1
ATOM 978 C C . LYS A 1 126 ? 5.312 6.849 -4.519 1.00 97.88 126 LYS A C 1
ATOM 980 O O . LYS A 1 126 ? 5.881 6.534 -3.474 1.00 97.88 126 LYS A O 1
ATOM 985 N N . GLY A 1 127 ? 5.643 6.330 -5.692 1.00 97.31 127 GLY A N 1
ATOM 986 C CA . GLY A 1 127 ? 6.680 5.326 -5.867 1.00 97.31 127 GLY A CA 1
ATOM 987 C C . GLY A 1 127 ? 7.344 5.365 -7.231 1.00 97.31 127 GLY A C 1
ATOM 988 O O . GLY A 1 127 ? 7.015 6.188 -8.082 1.00 97.31 127 GLY A O 1
ATOM 989 N N . TYR A 1 128 ? 8.290 4.453 -7.412 1.00 97.44 128 TYR A N 1
ATOM 990 C CA . TYR A 1 128 ? 9.072 4.296 -8.629 1.00 97.44 128 TYR A CA 1
ATOM 991 C C . TYR A 1 128 ? 9.117 2.827 -9.023 1.00 97.44 128 TYR A C 1
ATOM 993 O O . TYR A 1 128 ? 9.509 1.988 -8.208 1.00 97.44 128 TYR A O 1
ATOM 1001 N N . GLN A 1 129 ? 8.757 2.537 -10.270 1.00 95.69 129 GLN A N 1
ATOM 1002 C CA . GLN A 1 129 ? 9.014 1.261 -10.924 1.00 95.69 129 GLN A CA 1
ATOM 1003 C C . GLN A 1 129 ? 10.279 1.393 -11.772 1.00 95.69 129 GLN A C 1
ATOM 1005 O O . GLN A 1 129 ? 10.395 2.312 -12.577 1.00 95.69 129 GLN A O 1
ATOM 1010 N N . ASN A 1 130 ? 11.224 0.477 -11.574 1.00 96.81 130 ASN A N 1
ATOM 1011 C CA . ASN A 1 130 ? 12.524 0.477 -12.238 1.00 96.81 130 ASN A CA 1
ATOM 1012 C C . ASN A 1 130 ? 12.699 -0.859 -12.965 1.00 96.81 130 ASN A C 1
ATOM 1014 O O . ASN A 1 130 ? 12.812 -1.900 -12.312 1.00 96.81 130 ASN A O 1
ATOM 1018 N N . TYR A 1 131 ? 12.715 -0.841 -14.294 1.00 95.00 131 TYR A N 1
ATOM 1019 C CA . TYR A 1 131 ? 13.057 -1.998 -15.118 1.00 95.00 131 TYR A CA 1
ATOM 1020 C C . TYR A 1 131 ? 14.554 -2.306 -15.031 1.00 95.00 131 TYR A C 1
ATOM 1022 O O . TYR A 1 131 ? 15.378 -1.427 -14.785 1.00 95.00 131 TYR A O 1
ATOM 1030 N N . THR A 1 132 ? 14.936 -3.564 -15.257 1.00 92.44 132 THR A N 1
ATOM 1031 C CA . THR A 1 132 ? 16.365 -3.945 -15.258 1.00 92.44 132 THR A CA 1
ATOM 1032 C C . THR A 1 132 ? 17.126 -3.406 -16.482 1.00 92.44 132 THR A C 1
ATOM 1034 O O . THR A 1 132 ? 18.328 -3.172 -16.399 1.00 92.44 132 THR A O 1
ATOM 1037 N N . TYR A 1 133 ? 16.436 -3.212 -17.609 1.00 92.44 133 TYR A N 1
ATOM 1038 C CA . TYR A 1 133 ? 16.932 -2.607 -18.852 1.00 92.44 133 TYR A CA 1
ATOM 1039 C C . TYR A 1 133 ? 15.732 -2.200 -19.739 1.00 92.44 133 TYR A C 1
ATOM 1041 O O . TYR A 1 133 ? 14.621 -2.681 -19.482 1.00 92.44 133 TYR A O 1
ATOM 1049 N N . PRO A 1 134 ? 15.909 -1.349 -20.773 1.00 92.69 134 PRO A N 1
ATOM 1050 C CA . PRO A 1 134 ? 14.812 -0.920 -21.643 1.00 92.69 134 PRO A CA 1
ATOM 1051 C C . PRO A 1 134 ? 14.111 -2.103 -22.320 1.00 92.69 134 PRO A C 1
ATOM 1053 O O . PRO A 1 134 ? 14.749 -2.923 -22.979 1.00 92.69 134 PRO A O 1
ATOM 1056 N N . GLY A 1 135 ? 12.792 -2.203 -22.147 1.00 86.00 135 GLY A N 1
ATOM 1057 C CA . GLY A 1 135 ? 11.993 -3.316 -22.672 1.00 86.00 135 GLY A CA 1
ATOM 1058 C C . GLY A 1 135 ? 12.094 -4.631 -21.884 1.00 86.00 135 GLY A C 1
ATOM 1059 O O . GLY A 1 135 ? 11.577 -5.643 -22.355 1.00 86.00 135 GLY A O 1
ATOM 1060 N N . SER A 1 136 ? 12.724 -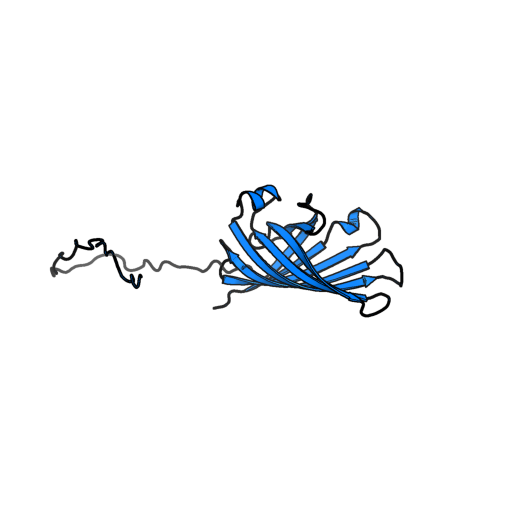4.648 -20.702 1.00 90.06 136 SER A N 1
ATOM 1061 C CA . SER A 1 136 ? 12.649 -5.815 -19.813 1.00 90.06 136 SER A CA 1
ATOM 1062 C C . SER A 1 136 ? 11.226 -6.028 -19.295 1.00 90.06 136 SER A C 1
ATOM 1064 O O . SER A 1 136 ? 10.508 -5.071 -19.011 1.00 90.06 136 SER A O 1
ATOM 1066 N N . VAL A 1 137 ? 10.851 -7.289 -19.074 1.00 88.19 137 VAL A N 1
ATOM 1067 C CA . VAL A 1 137 ? 9.672 -7.628 -18.262 1.00 88.19 137 VAL A CA 1
ATOM 1068 C C . VAL A 1 137 ? 9.958 -7.535 -16.762 1.00 88.19 137 VAL A C 1
ATOM 1070 O O . VAL A 1 137 ? 9.027 -7.364 -15.990 1.00 88.19 137 VAL A O 1
ATOM 1073 N N . THR A 1 138 ? 11.226 -7.614 -16.341 1.00 93.38 138 THR A N 1
ATOM 1074 C CA . THR A 1 138 ? 11.631 -7.601 -14.926 1.00 93.38 138 THR A CA 1
ATOM 1075 C C . THR A 1 138 ? 11.728 -6.181 -14.374 1.00 93.38 138 THR A C 1
ATOM 1077 O O . THR A 1 138 ? 12.359 -5.309 -14.986 1.00 93.38 138 THR A O 1
ATOM 1080 N N . PHE A 1 139 ? 11.158 -5.945 -13.190 1.00 93.25 139 PHE A N 1
ATOM 1081 C CA . PHE A 1 139 ? 11.145 -4.627 -12.554 1.00 93.25 139 PHE A CA 1
ATOM 1082 C C . PHE A 1 139 ? 11.158 -4.694 -11.023 1.00 93.25 139 PHE A C 1
ATOM 1084 O O . PHE A 1 139 ? 10.793 -5.696 -10.418 1.00 93.25 139 PHE A O 1
ATOM 1091 N N . LYS A 1 140 ? 11.530 -3.584 -10.381 1.00 95.12 140 LYS A N 1
ATOM 1092 C CA . LYS A 1 140 ? 11.390 -3.382 -8.932 1.00 95.12 140 LYS A CA 1
ATOM 1093 C C . LYS A 1 140 ? 10.539 -2.152 -8.656 1.00 95.12 140 LYS A C 1
ATOM 1095 O O . LYS A 1 140 ? 10.794 -1.100 -9.243 1.00 95.12 140 LYS A O 1
ATOM 1100 N N . ILE A 1 141 ? 9.578 -2.263 -7.742 1.00 94.94 141 ILE A N 1
ATOM 1101 C CA . ILE A 1 141 ? 8.790 -1.124 -7.253 1.00 94.94 141 ILE A CA 1
ATOM 1102 C C . ILE A 1 141 ? 9.256 -0.762 -5.847 1.00 94.94 141 ILE A C 1
ATOM 1104 O O . ILE A 1 141 ? 9.399 -1.633 -4.988 1.00 94.94 141 ILE A O 1
ATOM 1108 N N . VAL A 1 142 ? 9.445 0.533 -5.596 1.00 96.94 142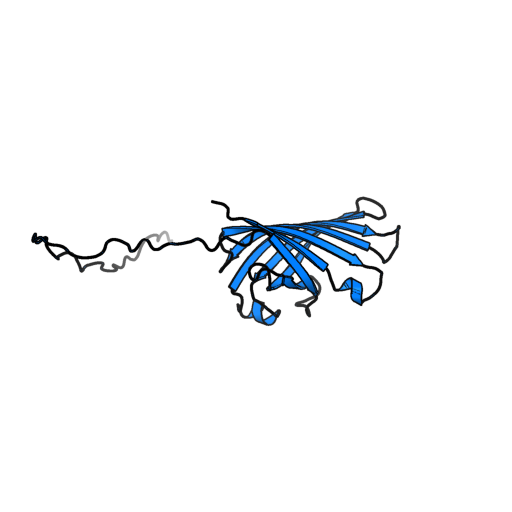 VAL A N 1
ATOM 1109 C CA . VAL A 1 142 ? 9.547 1.095 -4.244 1.00 96.94 142 VAL A CA 1
ATOM 1110 C C . VAL A 1 142 ? 8.556 2.245 -4.130 1.00 96.94 142 VAL A C 1
ATOM 1112 O O . VAL A 1 142 ? 8.692 3.239 -4.840 1.00 96.94 142 VAL A O 1
ATOM 1115 N N . ALA A 1 143 ? 7.581 2.129 -3.231 1.00 96.88 143 ALA A N 1
ATOM 1116 C CA . ALA A 1 143 ? 6.589 3.170 -2.975 1.00 96.88 143 ALA A CA 1
ATOM 1117 C C . ALA A 1 143 ? 6.578 3.593 -1.505 1.00 96.88 143 ALA A C 1
ATOM 1119 O O . ALA A 1 143 ? 6.898 2.815 -0.607 1.00 96.88 143 ALA A O 1
ATOM 1120 N N . HIS A 1 144 ? 6.202 4.842 -1.266 1.00 98.12 144 HIS A N 1
ATOM 1121 C CA . HIS A 1 144 ? 6.044 5.437 0.050 1.00 98.12 144 HIS A CA 1
ATOM 1122 C C . HIS A 1 144 ? 4.638 6.022 0.171 1.00 98.12 144 HIS A C 1
ATOM 1124 O O . HIS A 1 144 ? 4.214 6.808 -0.677 1.00 98.12 144 HIS A O 1
ATOM 1130 N N . GLY A 1 145 ? 3.929 5.625 1.225 1.00 97.06 145 GLY A N 1
ATOM 1131 C CA . GLY A 1 145 ? 2.563 6.052 1.511 1.00 97.06 145 GLY A CA 1
ATOM 1132 C C . GLY A 1 145 ? 2.474 6.831 2.818 1.00 97.06 145 GLY A C 1
ATOM 1133 O O . GLY A 1 145 ? 3.220 6.558 3.760 1.00 97.06 145 GLY A O 1
ATOM 1134 N N . THR A 1 146 ? 1.565 7.799 2.883 1.00 97.31 146 THR A N 1
ATOM 1135 C CA . THR A 1 146 ? 1.125 8.441 4.131 1.00 97.31 146 THR A CA 1
ATOM 1136 C C . THR A 1 146 ? -0.391 8.398 4.171 1.00 97.31 146 THR A C 1
ATOM 1138 O O . THR A 1 146 ? -1.039 8.733 3.178 1.00 97.31 146 THR A O 1
ATOM 1141 N N . GLY A 1 147 ? -0.945 7.959 5.295 1.00 97.00 147 GLY A N 1
ATOM 1142 C CA . GLY A 1 147 ? -2.379 7.775 5.450 1.00 97.00 147 GLY A CA 1
ATOM 1143 C C . GLY A 1 147 ? -2.879 8.133 6.837 1.00 97.00 147 GLY A C 1
ATOM 1144 O O . GLY A 1 147 ? -2.121 8.148 7.812 1.00 97.00 147 GLY A O 1
ATOM 1145 N N . THR A 1 148 ? -4.172 8.415 6.881 1.00 97.50 148 THR A N 1
ATOM 1146 C CA . THR A 1 148 ? -4.920 8.840 8.061 1.00 97.50 148 THR A CA 1
ATOM 1147 C C . THR A 1 148 ? -6.037 7.838 8.301 1.00 97.50 148 THR A C 1
ATOM 1149 O O . THR A 1 148 ? -6.704 7.415 7.356 1.00 97.50 148 THR A O 1
ATOM 1152 N N . GLY A 1 149 ? -6.223 7.427 9.550 1.00 97.44 149 GLY A N 1
ATOM 1153 C CA . GLY A 1 149 ? -7.329 6.562 9.925 1.00 97.44 149 GLY A CA 1
ATOM 1154 C C . GLY A 1 149 ? -8.613 7.379 9.990 1.00 97.44 149 GLY A C 1
ATOM 1155 O O . GLY A 1 149 ? -8.721 8.314 10.788 1.00 97.44 149 GLY A O 1
ATOM 1156 N N . THR A 1 150 ? -9.567 7.056 9.123 1.00 97.62 150 THR A N 1
ATOM 1157 C CA . THR A 1 150 ? -10.823 7.797 8.947 1.00 97.62 150 THR A CA 1
ATOM 1158 C C . THR A 1 150 ? -12.008 7.142 9.648 1.00 97.62 150 THR A C 1
ATOM 1160 O O . THR A 1 150 ? -13.007 7.817 9.889 1.00 97.62 150 THR A O 1
ATOM 1163 N N . GLU A 1 151 ? -11.897 5.867 10.041 1.00 97.69 151 GLU A N 1
ATOM 1164 C CA . GLU A 1 151 ? -12.977 5.119 10.698 1.00 97.69 151 GLU A CA 1
ATOM 1165 C C . GLU A 1 151 ? -12.460 4.108 11.737 1.00 97.69 151 GLU A C 1
ATOM 1167 O O . GLU A 1 151 ? -11.355 3.570 11.618 1.00 97.69 151 GLU A O 1
ATOM 1172 N N . GLY A 1 152 ? -13.305 3.794 12.726 1.00 95.50 152 GLY A N 1
ATOM 1173 C CA . GLY A 1 152 ? -13.137 2.659 13.642 1.00 95.50 152 GLY A CA 1
ATOM 1174 C C . GLY A 1 152 ? -11.896 2.712 14.544 1.00 95.50 152 GLY A C 1
ATOM 1175 O O . GLY A 1 152 ? -11.531 3.772 15.048 1.00 95.50 152 GLY A O 1
ATOM 1176 N N . GLU A 1 153 ? -11.249 1.561 14.761 1.00 94.12 153 GLU A N 1
ATOM 1177 C CA . GLU A 1 153 ? -10.098 1.379 15.671 1.00 94.12 153 GLU A CA 1
ATOM 1178 C C . GLU A 1 153 ? -8.862 2.228 15.328 1.00 94.12 153 GLU A C 1
ATOM 1180 O O . GLU A 1 153 ? -7.939 2.334 16.139 1.00 94.12 153 GLU A O 1
ATOM 1185 N N . VAL A 1 154 ? -8.826 2.821 14.133 1.00 94.88 154 VAL A N 1
ATOM 1186 C CA . VAL A 1 154 ? -7.708 3.643 13.651 1.00 94.88 154 VAL A CA 1
ATOM 1187 C C . VAL A 1 154 ? -8.048 5.125 13.527 1.00 94.88 154 VAL A C 1
ATOM 1189 O O . VAL A 1 154 ? -7.170 5.910 13.178 1.00 94.88 154 VAL A O 1
ATOM 1192 N N . LEU A 1 155 ? -9.286 5.527 13.835 1.00 94.88 155 LEU A N 1
ATOM 1193 C CA . LEU A 1 155 ? -9.753 6.908 13.718 1.00 94.88 155 LEU A CA 1
ATOM 1194 C C . LEU A 1 155 ? -8.799 7.904 14.406 1.00 94.88 155 LEU A C 1
ATOM 1196 O O . LEU A 1 155 ? -8.527 7.798 15.601 1.00 94.88 155 LEU A O 1
ATOM 1200 N N . GLY A 1 156 ? -8.317 8.890 13.646 1.00 91.81 156 GLY A N 1
ATOM 1201 C CA . GLY A 1 156 ? -7.416 9.939 14.136 1.00 91.81 156 GLY A CA 1
ATOM 1202 C C . GLY A 1 156 ? -5.942 9.532 14.251 1.00 91.81 156 GLY A C 1
ATOM 1203 O O . GLY A 1 156 ? -5.101 10.382 14.537 1.00 91.81 156 GLY A O 1
ATOM 1204 N N . LEU A 1 157 ? -5.591 8.269 13.994 1.00 93.56 157 LEU A N 1
ATOM 1205 C CA . LEU A 1 157 ? -4.193 7.861 13.869 1.00 93.56 157 LEU A CA 1
ATOM 1206 C C . LEU A 1 157 ? -3.628 8.289 12.509 1.00 93.56 157 LEU A C 1
ATOM 1208 O O . LEU A 1 157 ? -4.333 8.334 11.499 1.00 93.56 157 LEU A O 1
ATOM 1212 N N . THR A 1 158 ? -2.322 8.529 12.467 1.00 94.94 158 THR A N 1
ATOM 1213 C CA . THR A 1 158 ? -1.564 8.689 11.222 1.00 94.94 158 THR A CA 1
ATOM 1214 C C . THR A 1 158 ? -0.588 7.537 11.057 1.00 94.94 158 THR A C 1
ATOM 1216 O O . THR A 1 158 ? -0.095 6.960 12.029 1.00 94.94 158 THR A O 1
ATOM 1219 N N . ALA A 1 159 ? -0.281 7.178 9.816 1.00 95.44 159 ALA A N 1
ATOM 1220 C CA . ALA A 1 159 ? 0.717 6.162 9.535 1.00 95.44 159 ALA A CA 1
ATOM 1221 C C . ALA A 1 159 ? 1.487 6.447 8.245 1.00 95.44 159 ALA A C 1
ATOM 1223 O O . ALA A 1 159 ? 1.048 7.176 7.350 1.00 95.44 159 ALA A O 1
ATOM 1224 N N . ARG A 1 160 ? 2.693 5.882 8.173 1.00 96.50 160 ARG A N 1
ATOM 1225 C CA . ARG A 1 160 ? 3.571 5.945 7.003 1.00 96.50 160 ARG A CA 1
ATOM 1226 C C . ARG A 1 160 ? 4.030 4.556 6.621 1.00 96.50 160 ARG A C 1
ATOM 1228 O O . ARG A 1 160 ? 4.521 3.816 7.472 1.00 96.50 160 ARG A O 1
ATOM 1235 N N . TRP A 1 161 ? 3.957 4.258 5.334 1.00 97.38 161 TRP A N 1
ATOM 1236 C CA . TRP A 1 161 ? 4.345 2.982 4.754 1.00 97.38 161 TRP A CA 1
ATOM 1237 C C . TRP A 1 161 ? 5.522 3.150 3.795 1.00 97.38 161 TRP A C 1
ATOM 1239 O O . TRP A 1 161 ? 5.681 4.176 3.127 1.00 97.38 161 TRP A O 1
ATOM 1249 N N . LYS A 1 162 ? 6.315 2.091 3.689 1.00 97.50 162 LYS A N 1
ATOM 1250 C CA . LYS A 1 162 ? 7.176 1.774 2.561 1.00 97.50 162 LYS A CA 1
ATOM 1251 C C . LYS A 1 162 ? 6.735 0.418 2.019 1.00 97.50 162 LYS A C 1
ATOM 1253 O O . LYS A 1 162 ? 6.695 -0.556 2.768 1.00 97.50 162 LYS A O 1
ATOM 1258 N N . TYR A 1 163 ? 6.469 0.370 0.724 1.00 95.69 163 TYR A N 1
ATOM 1259 C CA . TYR A 1 163 ? 6.121 -0.837 -0.010 1.00 95.69 163 TYR A CA 1
ATOM 1260 C C . TYR A 1 163 ? 7.239 -1.187 -0.987 1.00 95.69 163 TYR A C 1
ATOM 1262 O O . TYR A 1 163 ? 7.858 -0.291 -1.573 1.00 95.69 163 TYR A O 1
ATOM 1270 N N . THR A 1 164 ? 7.506 -2.478 -1.163 1.00 95.81 164 THR A N 1
ATOM 1271 C CA . THR A 1 164 ? 8.494 -2.974 -2.128 1.00 95.81 164 THR A CA 1
ATOM 1272 C C . THR A 1 164 ? 8.015 -4.236 -2.833 1.00 95.81 164 THR A C 1
ATOM 1274 O O . THR A 1 164 ? 7.579 -5.171 -2.163 1.00 95.81 164 THR A O 1
ATOM 1277 N N . MET A 1 165 ? 8.178 -4.285 -4.153 1.00 93.38 165 MET A N 1
ATOM 1278 C CA . MET A 1 165 ? 7.936 -5.458 -5.004 1.00 93.38 165 MET A CA 1
ATOM 1279 C C . MET A 1 165 ? 9.177 -5.710 -5.868 1.00 93.38 165 MET A C 1
ATOM 1281 O O . MET A 1 165 ? 9.836 -4.759 -6.296 1.00 93.38 165 MET A O 1
ATOM 1285 N N . ASP A 1 166 ? 9.484 -6.977 -6.123 1.00 92.50 166 ASP A N 1
ATOM 1286 C CA . ASP A 1 166 ? 10.579 -7.417 -6.989 1.00 92.50 166 ASP A CA 1
ATOM 1287 C C . ASP A 1 166 ? 10.011 -8.452 -7.963 1.00 92.50 166 ASP A C 1
ATOM 1289 O O . ASP A 1 166 ? 9.694 -9.567 -7.557 1.00 92.50 166 ASP A O 1
ATOM 1293 N N . PHE A 1 167 ? 9.803 -8.047 -9.215 1.00 89.62 167 PHE A N 1
ATOM 1294 C CA . PHE A 1 167 ? 9.214 -8.874 -10.261 1.00 89.62 167 PHE A CA 1
ATOM 1295 C C . PHE A 1 167 ? 10.311 -9.405 -11.182 1.00 89.62 167 PHE A C 1
ATOM 1297 O O . PHE A 1 167 ? 10.932 -8.661 -11.949 1.00 89.62 167 PHE A O 1
ATOM 1304 N N . ASP A 1 168 ? 10.533 -10.714 -11.118 1.00 88.25 168 ASP A N 1
ATOM 1305 C CA . ASP A 1 168 ? 11.541 -11.442 -11.896 1.00 88.25 168 ASP A CA 1
ATOM 1306 C C . ASP A 1 168 ? 11.006 -12.009 -13.226 1.00 88.25 168 ASP A C 1
ATOM 1308 O O . ASP A 1 168 ? 11.740 -12.674 -13.956 1.00 88.25 168 ASP A O 1
ATOM 1312 N N . GLY A 1 169 ? 9.747 -11.714 -13.570 1.00 82.88 169 GLY A N 1
ATOM 1313 C CA . GLY A 1 169 ? 9.075 -12.222 -14.767 1.00 82.88 169 GLY A CA 1
ATOM 1314 C C . GLY A 1 169 ? 8.274 -13.510 -14.546 1.00 82.88 169 GLY A C 1
ATOM 1315 O O . GLY A 1 169 ? 7.586 -13.945 -15.470 1.00 82.88 169 GLY A O 1
ATOM 1316 N N . THR A 1 170 ? 8.329 -14.116 -13.356 1.00 84.44 170 THR A N 1
ATOM 1317 C CA . THR A 1 170 ? 7.488 -15.269 -12.993 1.00 84.44 170 THR A CA 1
ATOM 1318 C C . THR A 1 170 ? 6.104 -14.824 -12.492 1.00 84.44 170 THR A C 1
ATOM 1320 O O . THR A 1 170 ? 6.001 -13.796 -11.820 1.00 84.44 170 THR A O 1
ATOM 1323 N N . PRO A 1 171 ? 5.012 -15.564 -12.779 1.00 75.75 171 PRO A N 1
ATOM 1324 C CA . PRO A 1 171 ? 3.682 -15.244 -12.249 1.00 75.75 171 PRO A CA 1
ATOM 1325 C C . PRO A 1 171 ? 3.645 -15.108 -10.719 1.00 75.75 171 PRO A C 1
ATOM 1327 O O . PRO A 1 171 ? 2.915 -14.275 -10.184 1.00 75.75 171 PRO A O 1
ATOM 1330 N N . GLU A 1 172 ? 4.460 -15.897 -10.021 1.00 75.75 172 GLU A N 1
ATOM 1331 C CA . GLU A 1 172 ? 4.566 -15.932 -8.565 1.00 75.75 172 GLU A CA 1
ATOM 1332 C C . GLU A 1 172 ? 5.128 -14.625 -7.982 1.00 75.75 172 GLU A C 1
ATOM 1334 O O . GLU A 1 172 ? 4.649 -14.166 -6.943 1.00 75.75 172 GLU A O 1
ATOM 1339 N N . SER A 1 173 ? 6.103 -13.991 -8.646 1.00 71.81 173 SER A N 1
ATOM 1340 C CA . SER A 1 173 ? 6.671 -12.717 -8.182 1.00 71.81 173 SER A CA 1
ATOM 1341 C C . SER A 1 173 ? 5.779 -11.510 -8.491 1.00 71.81 173 SER A C 1
ATOM 1343 O O . SER A 1 173 ? 5.847 -10.502 -7.789 1.00 71.81 173 SER A O 1
ATOM 1345 N N . GLY A 1 174 ? 4.886 -11.616 -9.484 1.00 62.38 174 GLY A N 1
ATOM 1346 C CA . GLY A 1 174 ? 3.950 -10.542 -9.858 1.00 62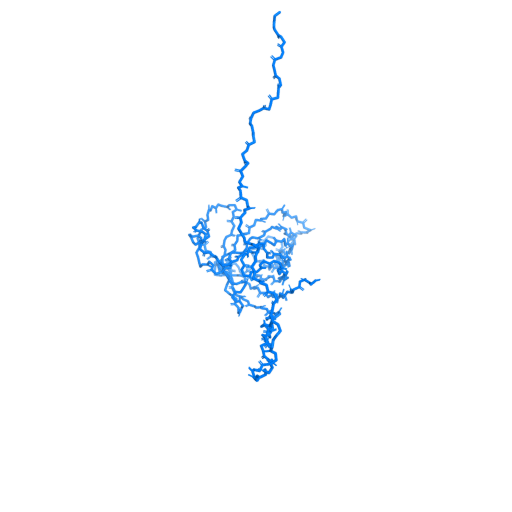.38 174 GLY A CA 1
ATOM 1347 C C . GLY A 1 174 ? 2.816 -10.324 -8.856 1.00 62.38 174 GLY A C 1
ATOM 1348 O O . GLY A 1 174 ? 2.123 -9.311 -8.911 1.00 62.38 174 GLY A O 1
ATOM 1349 N N . ALA A 1 175 ? 2.627 -11.270 -7.937 1.00 67.81 175 ALA A N 1
ATOM 1350 C CA . ALA A 1 175 ? 1.541 -11.268 -6.970 1.00 67.81 175 ALA A CA 1
ATOM 1351 C C . ALA A 1 175 ? 1.869 -10.497 -5.675 1.00 67.81 175 ALA A C 1
ATOM 1353 O O . ALA A 1 175 ? 0.973 -9.910 -5.067 1.00 67.81 175 ALA A O 1
ATOM 1354 N N . ILE A 1 176 ? 3.129 -10.501 -5.228 1.00 83.94 176 ILE A N 1
ATOM 1355 C CA . ILE A 1 176 ? 3.473 -10.225 -3.824 1.00 83.94 176 ILE A CA 1
ATOM 1356 C C . ILE A 1 176 ? 4.239 -8.908 -3.667 1.00 83.94 176 ILE A C 1
ATOM 1358 O O . ILE A 1 176 ? 5.292 -8.714 -4.275 1.00 83.94 176 ILE A O 1
ATOM 1362 N N . TYR A 1 177 ? 3.775 -8.042 -2.761 1.00 89.38 177 TYR A N 1
ATOM 1363 C CA . TYR A 1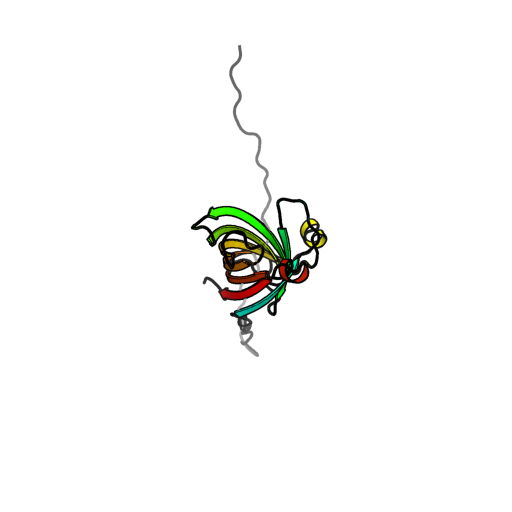 177 ? 4.593 -6.949 -2.225 1.00 89.38 177 TYR A CA 1
ATOM 1364 C C . TYR A 1 177 ? 4.806 -7.080 -0.717 1.00 89.38 177 TYR A C 1
ATOM 1366 O O . TYR A 1 177 ? 4.067 -7.753 -0.002 1.00 89.38 177 TYR A O 1
ATOM 1374 N N . TYR A 1 178 ? 5.853 -6.423 -0.232 1.00 94.56 178 TYR A N 1
ATOM 1375 C CA . TYR A 1 178 ? 6.199 -6.347 1.183 1.00 94.56 178 TYR A CA 1
ATOM 1376 C C . TYR A 1 178 ? 5.905 -4.944 1.696 1.00 94.56 178 TYR A C 1
ATOM 1378 O O . TYR A 1 178 ? 6.276 -3.962 1.047 1.00 94.56 178 TYR A O 1
ATOM 1386 N N . SER A 1 179 ? 5.295 -4.846 2.873 1.00 96.00 179 SER A N 1
ATOM 1387 C CA . SER A 1 179 ? 5.020 -3.582 3.552 1.00 96.00 179 SER A CA 1
ATOM 1388 C C . SER A 1 179 ? 5.861 -3.460 4.825 1.00 96.00 179 SER A C 1
ATOM 1390 O O . SER A 1 179 ? 6.125 -4.437 5.528 1.00 96.00 179 SER A O 1
ATOM 1392 N N . LYS A 1 180 ? 6.325 -2.245 5.123 1.00 96.62 180 LYS A N 1
ATOM 1393 C CA . LYS A 1 180 ? 6.889 -1.858 6.426 1.00 96.62 180 LYS A CA 1
ATOM 1394 C C . LYS A 1 180 ? 6.478 -0.435 6.735 1.00 96.62 180 LYS A C 1
ATOM 1396 O O . LYS A 1 180 ? 6.452 0.394 5.829 1.00 96.62 180 LYS A O 1
ATOM 1401 N N . GLY A 1 181 ? 6.228 -0.106 7.992 1.00 95.31 181 GLY A N 1
ATOM 1402 C CA . GLY A 1 181 ? 5.798 1.247 8.306 1.00 95.31 181 GLY A CA 1
ATOM 1403 C C . GLY A 1 181 ? 5.830 1.620 9.772 1.00 95.31 181 GLY A C 1
ATOM 1404 O O . GLY A 1 181 ? 6.417 0.929 10.608 1.00 95.31 181 GLY A O 1
ATOM 1405 N N . LYS A 1 182 ? 5.242 2.783 10.046 1.00 94.19 182 LYS A N 1
ATOM 1406 C CA . LYS A 1 182 ? 5.139 3.372 11.375 1.00 94.19 182 LYS A CA 1
ATOM 1407 C C . LYS A 1 182 ? 3.739 3.944 11.598 1.00 94.19 182 LYS A C 1
ATOM 1409 O O . LYS A 1 182 ? 3.287 4.712 10.754 1.00 94.19 182 LYS A O 1
ATOM 1414 N N . ILE A 1 183 ? 3.119 3.639 12.737 1.00 92.12 183 ILE A N 1
ATOM 1415 C CA . ILE A 1 183 ? 1.902 4.307 13.232 1.00 92.12 183 ILE A CA 1
ATOM 1416 C C . ILE A 1 183 ? 2.311 5.398 14.236 1.00 92.12 183 ILE A C 1
ATOM 1418 O O . ILE A 1 183 ? 3.251 5.228 15.025 1.00 92.12 183 ILE A O 1
ATOM 1422 N N . THR A 1 184 ? 1.615 6.528 14.194 1.00 85.75 184 THR A N 1
ATOM 1423 C CA . THR A 1 184 ? 1.772 7.683 15.079 1.00 85.75 184 THR A CA 1
ATOM 1424 C C . THR A 1 184 ? 0.415 8.210 15.530 1.00 85.75 184 THR A C 1
ATOM 1426 O O . THR A 1 184 ? -0.530 8.282 14.752 1.00 85.75 184 THR A O 1
ATOM 1429 N N . GLU A 1 185 ? 0.336 8.604 16.796 1.00 71.88 185 GLU A N 1
ATOM 1430 C CA . GLU A 1 185 ? -0.714 9.496 17.285 1.00 71.88 185 GLU A CA 1
ATOM 1431 C C . GLU A 1 185 ? -0.308 10.921 16.882 1.00 71.88 185 GLU A C 1
ATOM 1433 O O . GLU A 1 185 ? 0.835 11.320 17.130 1.00 71.88 185 GLU A O 1
ATOM 1438 N N . GLU A 1 186 ? -1.206 11.673 16.245 1.00 57.97 186 GLU A N 1
ATOM 1439 C CA . GLU A 1 186 ? -1.148 13.136 16.315 1.00 57.97 186 GLU A CA 1
ATOM 1440 C C . GLU A 1 186 ? -1.937 13.548 17.567 1.00 57.97 186 GLU A C 1
ATOM 1442 O O . GLU A 1 186 ? -3.060 13.087 17.770 1.00 57.97 186 GLU A O 1
ATOM 1447 N N . LEU A 1 187 ? -1.291 14.330 18.441 1.00 39.59 187 LEU A N 1
ATOM 1448 C CA . LEU A 1 187 ? -1.813 14.823 19.724 1.00 39.59 187 LEU A CA 1
ATOM 1449 C C . LEU A 1 187 ? -2.172 16.309 19.613 1.00 39.59 187 LEU A C 1
ATOM 1451 O O . LEU A 1 187 ? -1.342 17.045 19.029 1.00 39.59 187 LEU A O 1
#

Foldseek 3Di:
DDDDDDDDDDDDDDDDDDDDDDDDDDDDDDDDDPDPPVPPPPPPPPFKKKFKKFWADDPDDFWTKIQTGMPDQQQGEMKIKGWPDWADPDLFKIKTWTKMKGFGPHPHPVCVVVVVGQWMKIKIKIWMWGHPGRPHPWIKIWMKIKIQIVTGPRHQKIKIKIKIATGPPDPVSVTMIMIMITIDHDD

pLDDT: mean 79.18, std 23.62, range [33.28, 98.56]